Protein AF-A0A812GQ47-F1 (afdb_monomer_lite)

Foldseek 3Di:
DAAEDEDEPPDPDPPVVDPDQVVVQVVVCVVPDVVVVVVPPDDDRDDDDDDDPPDDDDPHHYHYHHDPHPPPVVVVVVVVVVVVVVVVVVVVVVVVVVVVVVVVVVVCVVVVPPPVNVVVVVVVVVVVVVVVVVVVVVVVVVVVVVVVVVVVVVVVVVVVVVCVVVPPPDDDDDDDDDDDDDDDDDDDDDDDDDDDDDDDDDDDDDDDDDDDDDDDDDDDDDDDDDDDD

Organism: NCBI:txid878477

Sequence (229 aa):
MAKVSCALRAFEVPPSMLQTSRQVAAEFVSRLDPSLVDIGCGIEVYRLHKLHGDENVSEGDQLLCSLPAWHFDMDALEHMFSELEELRAKHAELGWN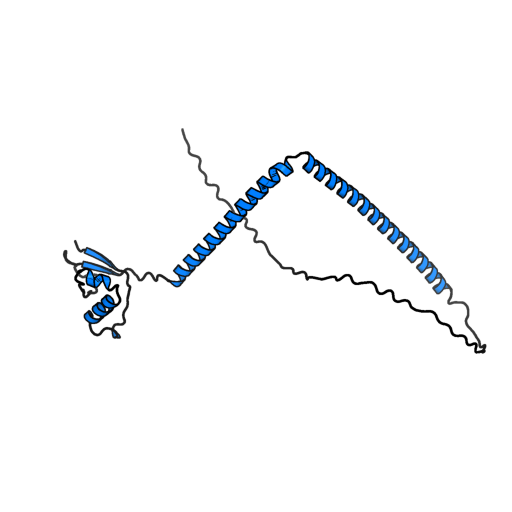FEKAEANLVSYGPAVQSDATVQQMRQHLAQRDAQIAVEKQTQQKLRADLLAIREQSEHLMQLVLEEAVGGNSRQATASHGQNDPGVFSAGSQHSVATGPGQRFIGTASPRPGAMWPRYGQGFPRTHGNPRRH

pLDDT: mean 70.31, std 20.52, range [33.31, 98.12]

Secondary structure (DSSP, 8-state):
-PEEEEE-------TTS-S-HHHHHHHHHHHS-THHHHT-------------TTPPPPTTPEEEEEPP-----HHHHHHHHHHHHHHHHHHHHHHHHHHHHHHHHHHHHHHHH-HHHHHHHHHHHHHHHHHHHHHHHHHHHHHHHHHHHHHHHHHHHHHHHHHHHHGGGS------------------------PPPP-------------------------------

Structure (mmCIF, N/CA/C/O backbone):
data_AF-A0A812GQ47-F1
#
_entry.id   AF-A0A812GQ47-F1
#
loop_
_atom_site.group_PDB
_atom_site.id
_atom_site.type_symbol
_atom_site.label_atom_id
_atom_site.label_alt_id
_atom_site.label_comp_id
_atom_site.label_asym_id
_atom_site.label_entity_id
_atom_site.label_seq_id
_atom_site.pdbx_PDB_ins_code
_atom_site.Cartn_x
_atom_site.Cartn_y
_atom_site.Cartn_z
_atom_site.occupancy
_atom_site.B_iso_or_equiv
_atom_site.auth_seq_id
_atom_site.auth_comp_id
_atom_site.auth_asym_id
_atom_site.auth_atom_id
_atom_site.pdbx_PDB_model_num
ATOM 1 N N . MET A 1 1 ? 27.333 20.582 -43.231 1.00 61.94 1 MET A N 1
ATOM 2 C CA . MET A 1 1 ? 27.636 20.363 -41.798 1.00 61.94 1 MET A CA 1
ATOM 3 C C . MET A 1 1 ? 27.719 18.864 -41.546 1.00 61.94 1 MET A C 1
ATOM 5 O O . MET A 1 1 ? 26.900 18.147 -42.110 1.00 61.94 1 MET A O 1
ATOM 9 N N . ALA A 1 2 ? 28.662 18.395 -40.719 1.00 75.81 2 ALA A N 1
ATOM 10 C CA . ALA A 1 2 ? 28.780 16.971 -40.383 1.00 75.81 2 ALA A CA 1
ATOM 11 C C . ALA A 1 2 ? 27.500 16.440 -39.711 1.00 75.81 2 ALA A C 1
ATOM 13 O O . ALA A 1 2 ? 26.876 17.134 -38.900 1.00 75.81 2 ALA A O 1
ATOM 14 N N . LYS A 1 3 ? 27.100 15.207 -40.041 1.00 81.38 3 LYS A N 1
ATOM 15 C CA . LYS A 1 3 ? 25.893 14.581 -39.481 1.00 81.38 3 LYS A CA 1
ATOM 16 C C . LYS A 1 3 ? 26.258 13.816 -38.216 1.00 81.38 3 LYS A C 1
ATOM 18 O O . LYS A 1 3 ? 26.992 12.834 -38.276 1.00 81.38 3 LYS A O 1
ATOM 23 N N . VAL A 1 4 ? 25.711 14.232 -37.078 1.00 76.69 4 VAL A N 1
ATOM 24 C CA . VAL A 1 4 ? 25.926 13.557 -35.792 1.00 76.69 4 VAL A CA 1
ATOM 25 C C . VAL A 1 4 ? 24.817 12.538 -35.554 1.00 76.69 4 VAL A C 1
ATOM 27 O O . VAL A 1 4 ? 23.635 12.851 -35.664 1.00 76.69 4 VAL A O 1
ATOM 30 N N . SER A 1 5 ? 25.202 11.303 -35.248 1.00 77.06 5 SER A N 1
ATOM 31 C CA . SER A 1 5 ? 24.313 10.216 -34.837 1.00 77.06 5 SER A CA 1
ATOM 32 C C . SER A 1 5 ? 24.750 9.729 -33.456 1.00 77.06 5 SER A C 1
ATOM 34 O O . SER A 1 5 ? 25.942 9.567 -33.207 1.00 77.06 5 SER A O 1
ATOM 36 N N . CYS A 1 6 ? 23.807 9.497 -32.547 1.00 70.56 6 CYS A N 1
ATOM 37 C CA . CYS A 1 6 ? 24.103 8.953 -31.223 1.00 70.56 6 CYS A CA 1
ATOM 38 C C . CYS A 1 6 ? 23.781 7.461 -31.210 1.00 70.56 6 CYS A C 1
ATOM 40 O O . CYS A 1 6 ? 22.686 7.071 -31.611 1.00 70.56 6 CYS A O 1
ATOM 42 N N . ALA A 1 7 ? 24.711 6.640 -30.727 1.00 66.56 7 ALA A N 1
ATOM 43 C CA . ALA A 1 7 ? 24.469 5.221 -30.501 1.00 66.56 7 ALA A CA 1
ATOM 44 C C . ALA A 1 7 ? 24.681 4.870 -29.031 1.00 66.56 7 ALA A C 1
ATOM 46 O O . ALA A 1 7 ? 25.613 5.346 -28.374 1.00 66.56 7 ALA A O 1
ATOM 47 N N . LEU A 1 8 ? 23.805 4.002 -28.529 1.00 61.03 8 LEU A N 1
ATOM 48 C CA . LEU A 1 8 ? 24.014 3.326 -27.261 1.00 61.03 8 LEU A CA 1
ATOM 49 C C . LEU A 1 8 ? 25.143 2.314 -27.443 1.00 61.03 8 LEU A C 1
ATOM 51 O O . LEU A 1 8 ? 25.192 1.579 -28.432 1.00 61.03 8 LEU A O 1
ATOM 55 N N . ARG A 1 9 ? 26.064 2.284 -26.484 1.00 60.62 9 ARG A N 1
ATOM 56 C CA . ARG A 1 9 ? 27.181 1.343 -26.460 1.00 60.62 9 ARG A CA 1
ATOM 57 C C . ARG A 1 9 ? 26.653 -0.051 -26.117 1.00 60.62 9 ARG A C 1
ATOM 59 O O . ARG A 1 9 ? 26.697 -0.460 -24.967 1.00 60.62 9 ARG A O 1
ATOM 66 N N . ALA A 1 10 ? 26.082 -0.740 -27.101 1.00 51.50 10 ALA A N 1
ATOM 67 C CA . ALA A 1 10 ? 25.348 -1.977 -26.848 1.00 51.50 10 ALA A CA 1
ATOM 68 C C . ALA A 1 10 ? 26.258 -3.209 -26.708 1.00 51.50 10 ALA A C 1
ATOM 70 O O . ALA A 1 10 ? 25.874 -4.159 -26.040 1.00 51.50 10 ALA A O 1
ATOM 71 N N . PHE A 1 11 ? 27.468 -3.208 -27.282 1.00 51.31 11 PHE A N 1
ATOM 72 C CA . PHE A 1 11 ? 28.334 -4.391 -27.258 1.00 51.31 11 PHE A CA 1
ATOM 73 C C . PHE A 1 11 ? 29.818 -4.006 -27.240 1.00 51.31 11 PHE A C 1
ATOM 75 O O . PHE A 1 11 ? 30.388 -3.620 -28.259 1.00 51.31 11 PHE A O 1
ATOM 82 N N . GLU A 1 12 ? 30.472 -4.130 -26.084 1.00 54.56 12 GLU A N 1
ATOM 83 C CA . GLU A 1 12 ? 31.928 -4.292 -26.041 1.00 54.56 12 GLU A CA 1
ATOM 84 C C . GLU A 1 12 ? 32.240 -5.769 -26.291 1.00 54.56 12 GLU A C 1
ATOM 86 O O . GLU A 1 12 ? 32.247 -6.582 -25.371 1.00 54.56 1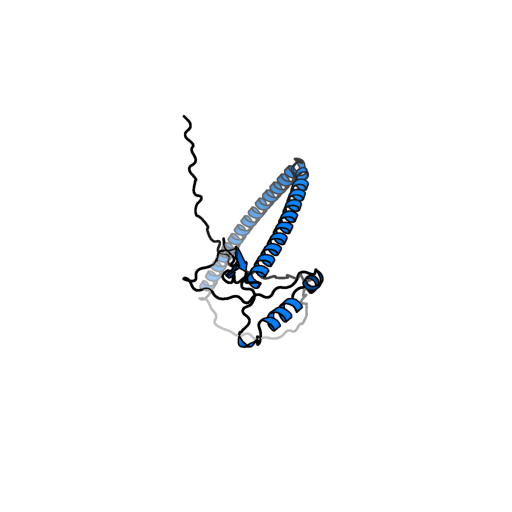2 GLU A O 1
ATOM 91 N N . VAL A 1 13 ? 32.459 -6.145 -27.552 1.00 54.28 13 VAL A N 1
ATOM 92 C CA . VAL A 1 13 ? 32.979 -7.482 -27.855 1.00 54.28 13 VAL A CA 1
ATOM 93 C C . VAL A 1 13 ? 34.497 -7.460 -27.644 1.00 54.28 13 VAL A C 1
ATOM 95 O O . VAL A 1 13 ? 35.166 -6.588 -28.211 1.00 54.28 13 VAL A O 1
ATOM 98 N N . PRO A 1 14 ? 35.071 -8.383 -26.848 1.00 59.53 14 PRO A N 1
ATOM 99 C CA . PRO A 1 14 ? 36.510 -8.440 -26.633 1.00 59.53 14 PRO A CA 1
ATOM 100 C C . PRO A 1 14 ? 37.267 -8.533 -27.968 1.00 59.53 14 PRO A C 1
ATOM 102 O O . PRO A 1 14 ? 36.887 -9.334 -28.827 1.00 59.53 14 PRO A O 1
ATOM 105 N N . PRO A 1 15 ? 38.370 -7.785 -28.153 1.00 57.22 15 PRO A N 1
ATOM 106 C CA . PRO A 1 15 ? 39.137 -7.797 -29.403 1.00 57.22 15 PRO A CA 1
ATOM 107 C C . PRO A 1 15 ? 39.726 -9.177 -29.743 1.00 57.22 15 PRO A C 1
ATOM 109 O O . PRO A 1 15 ? 40.097 -9.422 -30.885 1.00 57.22 15 PRO A O 1
ATOM 112 N N . SER A 1 16 ? 39.778 -10.097 -28.774 1.00 57.62 16 SER A N 1
ATOM 113 C CA . SER A 1 16 ? 40.188 -11.492 -28.952 1.00 57.62 16 SER A CA 1
ATOM 114 C C . SER A 1 16 ? 39.136 -12.389 -29.618 1.00 57.62 16 SER A C 1
ATOM 116 O O . SER A 1 16 ? 39.500 -13.453 -30.111 1.00 57.62 16 SER A O 1
ATOM 118 N N . MET A 1 17 ? 37.855 -11.995 -29.653 1.00 52.72 17 MET A N 1
ATOM 119 C CA . MET A 1 17 ? 36.775 -12.806 -30.240 1.00 52.72 17 MET A CA 1
ATOM 120 C C . MET A 1 17 ? 36.535 -12.549 -31.734 1.00 52.72 17 MET A C 1
ATOM 122 O O . MET A 1 17 ? 35.817 -13.315 -32.367 1.00 52.72 17 MET A O 1
ATOM 126 N N . LEU A 1 18 ? 37.109 -11.496 -32.324 1.00 54.75 18 LEU A N 1
ATOM 127 C CA . LEU A 1 18 ? 36.712 -11.036 -33.657 1.00 54.75 18 LEU A CA 1
ATOM 128 C C . LEU A 1 18 ? 37.922 -10.953 -34.589 1.00 54.75 18 LEU A C 1
ATOM 130 O O . LEU A 1 18 ? 38.657 -9.971 -34.581 1.00 54.75 18 LEU A O 1
ATOM 134 N N . GLN A 1 19 ? 38.124 -11.980 -35.422 1.00 58.97 19 GLN A N 1
ATOM 135 C CA . GLN A 1 19 ? 39.239 -12.006 -36.379 1.00 58.97 19 GLN A CA 1
ATOM 136 C C . GLN A 1 19 ? 39.034 -11.050 -37.569 1.00 58.97 19 GLN A C 1
ATOM 138 O O . GLN A 1 19 ? 40.011 -10.562 -38.132 1.00 58.97 19 GLN A O 1
ATOM 143 N N . THR A 1 20 ? 37.788 -10.726 -37.938 1.00 62.06 20 THR A N 1
ATOM 144 C CA . THR A 1 20 ? 37.473 -9.681 -38.932 1.00 62.06 20 THR A CA 1
ATOM 145 C C . THR A 1 20 ? 36.138 -9.000 -38.621 1.00 62.06 20 THR A C 1
ATOM 147 O O . THR A 1 20 ? 35.152 -9.670 -38.327 1.00 62.06 20 THR A O 1
ATOM 150 N N . SER A 1 21 ? 36.062 -7.669 -38.752 1.00 63.12 21 SER A N 1
ATOM 151 C CA . SER A 1 21 ? 34.837 -6.866 -38.533 1.00 63.12 21 SER A CA 1
ATOM 152 C C . SER A 1 21 ? 33.631 -7.335 -39.360 1.00 63.12 21 SER A C 1
ATOM 154 O O . SER A 1 21 ? 32.484 -7.165 -38.955 1.00 63.12 21 SER A O 1
ATOM 156 N N . ARG A 1 22 ? 33.892 -7.974 -40.504 1.00 63.09 22 ARG A N 1
ATOM 157 C CA . ARG A 1 22 ? 32.882 -8.547 -41.396 1.00 63.09 22 ARG A CA 1
ATOM 158 C C . ARG A 1 22 ? 32.167 -9.762 -40.797 1.00 63.09 22 ARG A C 1
ATOM 160 O O . ARG A 1 22 ? 30.964 -9.892 -40.985 1.00 63.09 22 ARG A O 1
ATOM 167 N N . GLN A 1 23 ? 32.884 -10.632 -40.083 1.00 66.06 23 GLN A N 1
ATOM 168 C CA . GLN A 1 23 ? 32.294 -11.811 -39.433 1.00 66.06 23 GLN A CA 1
ATOM 169 C C . GLN A 1 23 ? 31.371 -11.402 -38.280 1.00 66.06 23 GLN A C 1
ATOM 171 O O . GLN A 1 23 ? 30.289 -11.956 -38.142 1.00 66.06 23 GLN A O 1
ATOM 176 N N . VAL A 1 24 ? 31.757 -10.364 -37.533 1.00 68.62 24 VAL A N 1
ATOM 177 C CA . VAL A 1 24 ? 30.955 -9.781 -36.443 1.00 68.62 24 VAL A CA 1
ATOM 178 C C . VAL A 1 24 ? 29.646 -9.222 -36.959 1.00 68.62 24 VAL A C 1
ATOM 180 O O . VAL A 1 24 ? 28.595 -9.487 -36.394 1.00 68.62 24 VAL A O 1
ATOM 183 N N . ALA A 1 25 ? 29.707 -8.450 -38.045 1.00 66.94 25 ALA A N 1
ATOM 184 C CA . ALA A 1 25 ? 28.514 -7.881 -38.643 1.00 66.94 25 ALA A CA 1
ATOM 185 C C . ALA A 1 25 ? 27.599 -8.978 -39.199 1.00 66.94 25 ALA A C 1
ATOM 187 O O . ALA A 1 25 ? 26.395 -8.909 -38.998 1.00 66.94 25 ALA A O 1
ATOM 188 N N . ALA A 1 26 ? 28.158 -10.018 -39.826 1.00 66.69 26 ALA A N 1
ATOM 189 C CA . ALA A 1 26 ? 27.375 -11.150 -40.315 1.00 66.69 26 ALA A CA 1
ATOM 190 C C . ALA A 1 26 ? 26.691 -11.933 -39.178 1.00 66.69 26 ALA A C 1
ATOM 192 O O . ALA A 1 26 ? 25.520 -12.278 -39.300 1.00 66.69 26 ALA A O 1
ATOM 193 N N . GLU A 1 27 ? 27.389 -12.180 -38.065 1.00 68.50 27 GLU A N 1
ATOM 19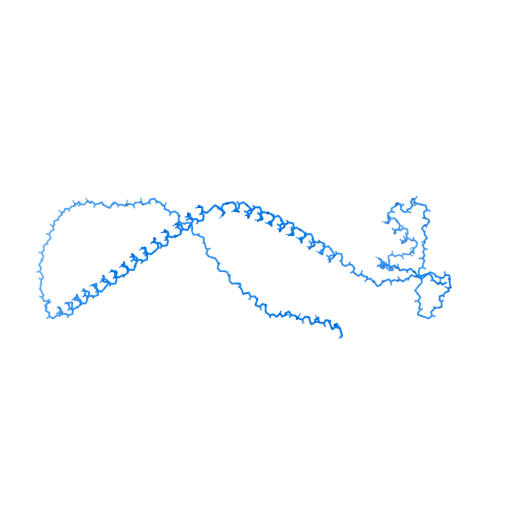4 C CA . GLU A 1 27 ? 26.816 -12.851 -36.890 1.00 68.50 27 GLU A CA 1
ATOM 195 C C . GLU A 1 27 ? 25.796 -11.965 -36.155 1.00 68.50 27 GLU A C 1
ATOM 197 O O . GLU A 1 27 ? 24.763 -12.435 -35.690 1.00 68.50 27 GLU A O 1
ATOM 202 N N . PHE A 1 28 ? 26.054 -10.662 -36.059 1.00 71.25 28 PHE A N 1
ATOM 203 C CA . PHE A 1 28 ? 25.120 -9.725 -35.445 1.00 71.25 28 PHE A CA 1
ATOM 204 C C . PHE A 1 28 ? 23.830 -9.609 -36.258 1.00 71.25 28 PHE A C 1
ATOM 206 O O . PHE A 1 28 ? 22.748 -9.641 -35.686 1.00 71.25 28 PHE A O 1
ATOM 213 N N . VAL A 1 29 ? 23.933 -9.547 -37.587 1.00 67.81 29 VAL A N 1
ATOM 214 C CA . VAL A 1 29 ? 22.777 -9.556 -38.494 1.00 67.81 29 VAL A CA 1
ATOM 215 C C . VAL A 1 29 ? 22.000 -10.864 -38.400 1.00 67.81 29 VAL A C 1
ATOM 217 O O . VAL A 1 29 ? 20.779 -10.825 -38.431 1.00 67.81 29 VAL A O 1
ATOM 220 N N . SER A 1 30 ? 22.676 -12.010 -38.253 1.00 68.31 30 SER A N 1
ATOM 221 C CA . SER A 1 30 ? 21.985 -13.297 -38.107 1.00 68.31 30 SER A CA 1
ATOM 222 C C . SER A 1 30 ? 21.306 -13.479 -36.745 1.00 68.31 30 SER A C 1
ATOM 224 O O . SER A 1 30 ? 20.402 -14.303 -36.629 1.00 68.31 30 SER A O 1
ATOM 226 N N . ARG A 1 31 ? 21.740 -12.734 -35.718 1.00 68.25 31 ARG A N 1
ATOM 227 C CA . ARG A 1 31 ? 21.097 -12.681 -34.393 1.00 68.25 31 ARG A CA 1
ATOM 228 C C . ARG A 1 31 ? 20.031 -11.597 -34.274 1.00 68.25 31 ARG A C 1
ATOM 230 O O . ARG A 1 31 ? 19.138 -11.725 -33.441 1.00 68.25 31 ARG A O 1
ATOM 237 N N . LEU A 1 32 ? 20.149 -10.526 -35.053 1.00 69.12 32 LEU A N 1
ATOM 238 C CA . LEU A 1 32 ? 19.070 -9.572 -35.267 1.00 69.12 32 LEU A CA 1
ATOM 239 C C . LEU A 1 32 ? 17.923 -10.253 -36.017 1.00 69.12 32 LEU A C 1
ATOM 241 O O . LEU A 1 32 ? 18.107 -11.286 -36.655 1.00 69.12 32 LEU A O 1
ATOM 245 N N . ASP A 1 33 ? 16.729 -9.677 -35.901 1.00 63.56 33 ASP A N 1
ATOM 246 C CA . ASP A 1 33 ? 15.518 -10.219 -36.511 1.00 63.56 33 ASP A CA 1
ATOM 247 C C . ASP A 1 33 ? 15.748 -10.530 -38.010 1.00 63.56 33 ASP A C 1
ATOM 249 O O . ASP A 1 33 ? 16.062 -9.608 -38.773 1.00 63.56 33 ASP A O 1
ATOM 253 N N . PRO A 1 34 ? 15.609 -11.799 -38.453 1.00 66.81 34 PRO A N 1
ATOM 254 C CA . PRO A 1 34 ? 15.826 -12.190 -39.846 1.00 66.81 34 PRO A CA 1
ATOM 255 C C . PRO A 1 34 ? 14.908 -11.446 -40.825 1.00 66.81 34 PRO A C 1
ATOM 257 O O . PRO A 1 34 ? 15.251 -11.329 -42.001 1.00 66.81 34 PRO A O 1
ATOM 260 N N . SER A 1 35 ? 13.801 -10.862 -40.346 1.00 64.56 35 SER A N 1
ATOM 261 C CA . SER A 1 35 ? 12.927 -10.002 -41.150 1.00 64.56 35 SER A CA 1
ATOM 262 C C . SER A 1 35 ? 13.646 -8.773 -41.729 1.00 64.56 35 SER A C 1
ATOM 264 O O . SER A 1 35 ? 13.262 -8.279 -42.786 1.00 64.56 35 SER A O 1
ATOM 266 N N . LEU A 1 36 ? 14.735 -8.306 -41.103 1.00 60.81 36 LEU A N 1
ATOM 267 C CA . LEU A 1 36 ? 15.537 -7.179 -41.592 1.00 60.81 36 LEU A CA 1
ATOM 268 C C . LEU A 1 36 ? 16.343 -7.518 -42.853 1.00 60.81 36 LEU A C 1
ATOM 270 O O . LEU A 1 36 ? 16.685 -6.615 -43.617 1.00 60.81 36 LEU A O 1
ATOM 274 N N . VAL A 1 37 ? 16.631 -8.802 -43.086 1.00 62.50 37 VAL A N 1
ATOM 275 C CA . VAL A 1 37 ? 17.341 -9.282 -44.282 1.00 62.50 37 VAL A CA 1
ATOM 276 C C . VAL A 1 37 ? 16.399 -9.323 -45.492 1.00 62.50 37 VAL A C 1
ATOM 278 O O . VAL A 1 37 ? 16.817 -9.025 -46.612 1.00 62.50 37 VAL A O 1
ATOM 281 N N . ASP A 1 38 ? 15.114 -9.604 -45.263 1.00 60.25 38 ASP A N 1
ATOM 282 C CA . ASP A 1 38 ? 14.105 -9.778 -46.315 1.00 60.25 38 ASP A CA 1
ATOM 283 C C . ASP A 1 38 ? 13.519 -8.456 -46.846 1.00 60.25 38 ASP A C 1
ATOM 285 O O . ASP A 1 38 ? 12.945 -8.424 -47.935 1.00 60.25 38 ASP A O 1
ATOM 289 N N . ILE A 1 39 ? 13.698 -7.334 -46.135 1.00 58.66 39 ILE A N 1
ATOM 290 C CA . ILE A 1 39 ? 13.159 -6.014 -46.537 1.00 58.66 39 ILE A CA 1
ATOM 291 C C . ILE A 1 39 ? 13.968 -5.380 -47.694 1.00 58.66 39 ILE A C 1
ATOM 293 O O . ILE A 1 39 ? 13.640 -4.303 -48.189 1.00 58.66 39 ILE A O 1
ATOM 297 N N . GLY A 1 40 ? 15.027 -6.037 -48.182 1.00 57.50 40 GLY A N 1
ATOM 298 C CA . GLY A 1 40 ? 15.853 -5.513 -49.278 1.00 57.50 40 GLY A CA 1
ATOM 299 C C . GLY A 1 40 ? 16.652 -4.260 -48.897 1.00 57.50 40 GLY A C 1
ATOM 300 O O . GLY A 1 40 ? 17.256 -3.617 -49.757 1.00 57.50 40 GLY A O 1
ATOM 301 N N . CYS A 1 41 ? 16.684 -3.907 -47.610 1.00 59.50 41 CYS A N 1
ATOM 302 C CA . CYS A 1 41 ? 17.582 -2.895 -47.083 1.00 59.50 41 CYS A CA 1
ATOM 303 C C . CYS A 1 41 ? 19.002 -3.464 -47.092 1.00 59.50 41 CYS A C 1
ATOM 305 O O . CYS A 1 41 ? 19.328 -4.363 -46.321 1.00 59.50 41 CYS A O 1
ATOM 307 N N . GLY A 1 42 ? 19.854 -2.949 -47.981 1.00 64.25 42 GLY A N 1
ATOM 308 C CA . GLY A 1 42 ? 21.274 -3.279 -47.973 1.00 64.25 42 GLY A CA 1
ATOM 309 C C . GLY A 1 42 ? 21.875 -2.958 -46.606 1.00 64.25 42 GLY A C 1
ATOM 310 O O . GLY A 1 42 ? 21.810 -1.820 -46.146 1.00 64.25 42 GLY A O 1
ATOM 311 N N . ILE A 1 43 ? 22.433 -3.966 -45.939 1.00 67.25 43 ILE A N 1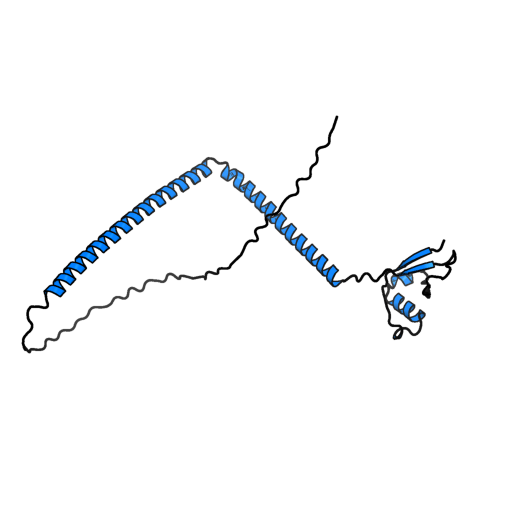
ATOM 312 C CA . ILE A 1 43 ? 23.108 -3.771 -44.660 1.00 67.25 43 ILE A CA 1
ATOM 313 C C . ILE A 1 43 ? 24.525 -3.294 -44.953 1.00 67.25 43 ILE A C 1
ATOM 315 O O . ILE A 1 43 ? 25.362 -4.041 -45.462 1.00 67.25 43 ILE A O 1
ATOM 319 N N . GLU A 1 44 ? 24.790 -2.036 -44.627 1.00 68.00 44 GLU A N 1
ATOM 320 C CA . GLU A 1 44 ? 26.104 -1.429 -44.787 1.00 68.00 44 GLU A CA 1
ATOM 321 C C . GLU A 1 44 ? 26.894 -1.525 -43.480 1.00 68.00 44 GLU A C 1
ATOM 323 O O . GLU A 1 44 ? 26.431 -1.138 -42.407 1.00 68.00 44 GLU A O 1
ATOM 328 N N . VAL A 1 45 ? 28.112 -2.060 -43.571 1.00 68.56 45 VAL A N 1
ATOM 329 C CA . VAL A 1 45 ? 28.991 -2.265 -42.418 1.00 68.56 45 VAL A CA 1
ATOM 330 C C . VAL A 1 45 ? 30.115 -1.245 -42.469 1.00 68.56 45 VAL A C 1
ATOM 332 O O . VAL A 1 45 ? 31.008 -1.325 -43.312 1.00 68.56 45 VAL A O 1
ATOM 335 N N . TYR A 1 46 ? 30.092 -0.308 -41.527 1.00 68.12 46 TYR A N 1
ATOM 336 C CA . TYR A 1 46 ? 31.079 0.759 -41.431 1.00 68.12 46 TYR A CA 1
ATOM 337 C C . TYR A 1 46 ? 32.130 0.451 -40.366 1.00 68.12 46 TYR A C 1
ATOM 339 O O . TYR A 1 46 ? 31.817 0.030 -39.251 1.00 68.12 46 TYR A O 1
ATOM 347 N N . ARG A 1 47 ? 33.405 0.691 -40.695 1.00 70.75 47 ARG A N 1
ATOM 348 C CA . ARG A 1 47 ? 34.491 0.659 -39.712 1.00 70.75 47 ARG A CA 1
ATOM 349 C C . ARG A 1 47 ? 34.604 2.035 -39.067 1.00 70.75 47 ARG A C 1
ATOM 351 O O . ARG A 1 47 ? 35.010 2.989 -39.720 1.00 70.75 47 ARG A O 1
ATOM 358 N N . LEU A 1 48 ? 34.282 2.116 -37.781 1.00 75.94 48 LEU A N 1
ATOM 359 C CA . LEU A 1 48 ? 34.413 3.353 -37.019 1.00 75.94 48 LEU A CA 1
ATOM 360 C C . LEU A 1 48 ? 35.889 3.649 -36.726 1.00 75.94 48 LEU A C 1
ATOM 362 O O . LEU A 1 48 ? 36.635 2.765 -36.296 1.00 75.94 48 LEU A O 1
ATOM 366 N N . HIS A 1 49 ? 36.297 4.898 -36.946 1.00 78.00 49 HIS A N 1
ATOM 367 C CA . HIS A 1 49 ? 37.595 5.420 -36.532 1.00 78.00 49 HIS A CA 1
ATOM 368 C C . HIS A 1 49 ? 37.416 6.292 -35.287 1.00 78.00 49 HIS A C 1
ATOM 370 O O . HIS A 1 49 ? 36.482 7.092 -35.218 1.00 78.00 49 HIS A O 1
ATOM 376 N N . LYS A 1 50 ? 38.280 6.117 -34.283 1.00 81.44 50 LYS A N 1
ATOM 377 C CA . LYS A 1 50 ? 38.216 6.920 -33.062 1.00 81.44 50 LYS A CA 1
ATOM 378 C C . LYS A 1 50 ? 38.876 8.265 -33.331 1.00 81.44 50 LYS A C 1
ATOM 380 O O . LYS A 1 50 ? 40.095 8.319 -33.458 1.00 81.44 50 LYS A O 1
ATOM 385 N N . LEU A 1 51 ? 38.064 9.314 -33.374 1.00 82.88 51 LEU A N 1
ATOM 386 C CA . LEU A 1 51 ? 38.559 10.671 -33.554 1.00 82.88 51 LEU A CA 1
ATOM 387 C C . LEU A 1 51 ? 39.330 11.145 -32.319 1.00 82.88 51 LEU A C 1
ATOM 389 O O . LEU A 1 51 ? 38.915 10.891 -31.180 1.00 82.88 51 LEU A O 1
ATOM 393 N N . HIS A 1 52 ? 40.441 11.838 -32.556 1.00 81.19 52 HIS A N 1
ATOM 394 C CA . HIS A 1 52 ? 41.175 12.581 -31.529 1.00 81.19 52 HIS A CA 1
ATOM 395 C C . HIS A 1 52 ? 40.699 14.041 -31.496 1.00 81.19 52 HIS A C 1
ATOM 397 O O . HIS A 1 52 ? 40.140 14.538 -32.469 1.00 81.19 52 HIS A O 1
ATOM 403 N N . GLY A 1 53 ? 40.890 14.729 -30.364 1.00 82.19 53 GLY A N 1
ATOM 404 C CA . GLY A 1 53 ? 40.296 16.053 -30.112 1.00 82.19 53 GLY A CA 1
ATOM 405 C C . GLY A 1 53 ? 40.652 17.152 -31.123 1.00 82.19 53 GLY A C 1
ATOM 406 O O . GLY A 1 53 ? 39.881 18.095 -31.258 1.00 82.19 53 GLY A O 1
ATOM 407 N N . ASP A 1 54 ? 41.759 16.997 -31.854 1.00 83.44 54 ASP A N 1
ATOM 408 C CA . ASP A 1 54 ? 42.284 17.995 -32.797 1.00 83.44 54 ASP A CA 1
ATOM 409 C C . ASP A 1 54 ? 42.102 17.602 -34.278 1.00 83.44 54 ASP A C 1
ATOM 411 O O . ASP A 1 54 ? 42.686 18.219 -35.171 1.00 83.44 54 ASP A O 1
ATOM 415 N N . GLU A 1 55 ? 41.323 16.557 -34.575 1.00 84.88 55 GLU A N 1
ATOM 416 C CA . GLU A 1 55 ? 41.087 16.127 -35.956 1.00 84.88 55 GLU A CA 1
ATOM 417 C C . GLU A 1 55 ? 40.002 16.975 -36.637 1.00 84.88 55 GLU A C 1
ATOM 419 O O . GLU A 1 55 ? 38.891 17.145 -36.132 1.00 84.88 55 GLU A O 1
ATOM 424 N N . ASN A 1 56 ? 40.322 17.501 -37.823 1.00 82.50 56 ASN A N 1
ATOM 425 C CA . ASN A 1 56 ? 39.379 18.276 -38.622 1.00 82.50 56 ASN A CA 1
ATOM 426 C C . ASN A 1 56 ? 38.354 17.345 -39.279 1.00 82.50 56 ASN A C 1
ATOM 428 O O . ASN A 1 56 ? 38.704 16.533 -40.134 1.00 82.50 56 ASN A O 1
ATOM 432 N N . VAL A 1 57 ? 37.087 17.506 -38.904 1.00 84.06 57 VAL A N 1
ATOM 433 C CA . VAL A 1 57 ? 35.953 16.786 -39.495 1.00 84.06 57 VAL A CA 1
ATOM 434 C C . VAL A 1 57 ? 35.469 17.542 -40.731 1.00 84.06 57 VAL A C 1
ATOM 436 O O . VAL A 1 57 ? 35.155 18.733 -40.656 1.00 84.06 57 VAL A O 1
ATOM 439 N N . SER A 1 58 ? 35.409 16.857 -41.870 1.00 85.88 58 SER A N 1
ATOM 440 C CA . SER A 1 58 ? 34.951 17.429 -43.135 1.00 85.88 58 SER A CA 1
ATOM 441 C C . SER A 1 58 ? 33.425 17.508 -43.199 1.00 85.88 58 SER A C 1
ATOM 443 O O . SER A 1 58 ? 32.693 16.825 -42.482 1.00 85.88 58 SER A O 1
ATOM 445 N N . GLU A 1 59 ? 32.909 18.336 -44.107 1.00 80.88 59 GLU A N 1
ATOM 446 C CA . GLU A 1 59 ? 31.477 18.619 -44.214 1.00 80.88 59 GLU A CA 1
ATOM 447 C C . GLU A 1 59 ? 30.625 17.417 -44.685 1.00 80.88 59 GLU A C 1
ATOM 449 O O . GLU A 1 59 ? 29.399 17.459 -44.585 1.00 80.88 59 GLU A O 1
ATOM 454 N N . GLY A 1 60 ? 31.256 16.327 -45.129 1.00 81.12 60 GLY A N 1
ATOM 455 C CA . GLY A 1 60 ? 30.600 15.073 -45.519 1.00 81.12 60 GLY A CA 1
ATOM 456 C C . GLY A 1 60 ? 30.692 13.942 -44.492 1.00 81.12 60 GLY A C 1
ATOM 457 O O . GLY A 1 60 ? 30.132 12.873 -44.731 1.00 81.12 60 GLY A O 1
ATOM 458 N N . ASP A 1 61 ? 31.381 14.149 -43.369 1.00 82.81 61 ASP A N 1
ATOM 459 C CA . ASP A 1 61 ? 31.653 13.067 -42.426 1.00 82.81 61 ASP A CA 1
ATOM 460 C C . ASP A 1 61 ? 30.445 12.790 -41.517 1.00 82.81 61 ASP A C 1
ATOM 462 O O . ASP A 1 61 ? 29.731 13.699 -41.069 1.00 82.81 61 ASP A O 1
ATOM 466 N N . GLN A 1 62 ? 30.219 11.506 -41.222 1.00 80.19 62 GLN A N 1
ATOM 467 C CA . GLN A 1 62 ? 29.214 11.064 -40.261 1.00 80.19 62 GLN A CA 1
ATOM 468 C C . GLN A 1 62 ? 29.882 10.736 -38.928 1.00 80.19 62 GLN A C 1
ATOM 470 O O . GLN A 1 62 ? 30.718 9.839 -38.826 1.00 80.19 62 GLN A O 1
ATOM 475 N N . LEU A 1 63 ? 29.490 11.469 -37.891 1.00 80.75 63 LEU A N 1
ATOM 476 C CA . LEU A 1 63 ? 30.022 11.318 -36.546 1.00 80.75 63 LEU A CA 1
ATOM 477 C C . LEU A 1 63 ? 29.111 10.407 -35.732 1.00 80.75 63 LEU A C 1
ATOM 479 O O . LEU A 1 63 ? 27.911 10.663 -35.627 1.00 80.75 63 LEU A O 1
ATOM 483 N N . LEU A 1 64 ? 29.689 9.369 -35.125 1.00 80.50 64 LEU A N 1
ATOM 484 C CA . LEU A 1 64 ? 28.991 8.526 -34.162 1.00 80.50 64 LEU A CA 1
ATOM 485 C C . LEU A 1 64 ? 29.414 8.901 -32.742 1.00 80.50 64 LEU A C 1
ATOM 487 O O . LEU A 1 64 ? 30.534 8.616 -32.317 1.00 80.50 64 LEU A O 1
ATOM 491 N N . CYS A 1 65 ? 28.508 9.512 -31.990 1.00 77.88 65 CYS A N 1
ATOM 492 C CA . CYS A 1 65 ? 28.710 9.768 -30.573 1.00 77.88 65 CYS A CA 1
ATOM 493 C C . CYS A 1 65 ? 28.294 8.528 -29.779 1.00 77.88 65 CYS A C 1
ATOM 495 O O . CYS A 1 65 ? 27.116 8.161 -29.754 1.00 77.88 65 CYS A O 1
ATOM 497 N N . SER A 1 66 ? 29.260 7.888 -29.113 1.00 72.81 66 SER A N 1
ATOM 498 C CA . SER A 1 66 ? 28.944 6.905 -28.078 1.00 72.81 66 SER A CA 1
ATOM 499 C C . SER A 1 66 ? 28.348 7.656 -26.903 1.00 72.81 66 SER A C 1
ATOM 501 O O . SER A 1 66 ? 29.031 8.462 -26.268 1.00 72.81 66 SER A O 1
ATOM 503 N N . LEU A 1 67 ? 27.093 7.369 -26.582 1.00 67.25 67 LEU A N 1
ATOM 504 C CA . LEU A 1 67 ? 26.574 7.756 -25.281 1.00 67.25 67 LEU A CA 1
ATOM 505 C C . LEU A 1 67 ? 27.342 6.957 -24.214 1.00 67.25 67 LEU A C 1
ATOM 507 O O . LEU A 1 67 ? 27.716 5.803 -24.479 1.00 67.25 67 LEU A O 1
ATOM 511 N N . PRO A 1 68 ? 27.644 7.550 -23.042 1.00 63.62 68 PRO A N 1
ATOM 512 C CA . PRO A 1 68 ? 28.166 6.778 -21.923 1.00 63.62 68 PRO A CA 1
ATOM 513 C C . PRO A 1 68 ? 27.218 5.605 -21.703 1.00 63.62 68 PRO A C 1
ATOM 515 O O . PRO A 1 68 ? 26.009 5.759 -21.888 1.00 63.62 68 PRO A O 1
ATOM 518 N N . ALA A 1 69 ? 27.761 4.432 -21.381 1.00 61.59 69 ALA A N 1
ATOM 519 C CA . ALA A 1 69 ? 26.933 3.282 -21.067 1.00 61.59 69 ALA A CA 1
ATOM 520 C C . ALA A 1 69 ? 26.003 3.699 -19.925 1.00 61.59 69 ALA A C 1
ATOM 522 O O . ALA A 1 69 ? 26.432 3.854 -18.784 1.00 61.59 69 ALA A O 1
ATOM 523 N N . TRP A 1 70 ? 24.738 3.962 -20.244 1.00 58.81 70 TRP A N 1
ATOM 524 C CA . TRP A 1 70 ? 23.706 3.940 -19.235 1.00 58.81 70 TRP A CA 1
ATOM 525 C C . TRP A 1 70 ? 23.665 2.475 -18.855 1.00 58.81 70 TRP A C 1
ATOM 527 O O . TRP A 1 70 ? 23.232 1.638 -19.647 1.00 58.81 70 TRP A O 1
ATOM 537 N N . HIS A 1 71 ? 24.256 2.154 -17.709 1.00 60.00 71 HIS A N 1
ATOM 538 C CA . HIS A 1 71 ? 24.063 0.866 -17.079 1.00 60.00 71 HIS A CA 1
ATOM 539 C C . HIS A 1 71 ? 22.581 0.819 -16.712 1.00 60.00 71 HIS A C 1
ATOM 541 O O . HIS A 1 71 ? 22.182 1.223 -15.625 1.00 60.00 71 HIS A O 1
ATOM 547 N N . PHE A 1 72 ? 21.753 0.456 -17.692 1.00 63.59 72 PHE A N 1
ATOM 548 C CA . PHE A 1 72 ? 20.380 0.067 -17.461 1.00 63.59 72 PHE A CA 1
ATOM 549 C C . PHE A 1 72 ? 20.480 -1.232 -16.686 1.00 63.59 72 PHE A C 1
ATOM 551 O O . PHE A 1 72 ? 20.699 -2.301 -17.252 1.00 63.59 72 PHE A O 1
ATOM 558 N N . ASP A 1 73 ? 20.447 -1.088 -15.371 1.00 77.81 73 ASP A N 1
ATOM 559 C CA . ASP A 1 73 ? 20.325 -2.202 -14.462 1.00 77.81 73 ASP A CA 1
ATOM 560 C C . ASP A 1 73 ? 18.932 -2.801 -14.684 1.00 77.81 73 ASP A C 1
ATOM 562 O O . ASP A 1 73 ? 17.913 -2.242 -14.271 1.00 77.81 73 ASP A O 1
ATOM 566 N N . MET A 1 74 ? 18.900 -3.887 -15.457 1.00 81.12 74 MET A N 1
ATOM 567 C CA . MET A 1 74 ? 17.668 -4.599 -15.779 1.00 81.12 74 MET A CA 1
ATOM 568 C C . MET A 1 74 ? 17.009 -5.144 -14.513 1.00 81.12 74 MET A C 1
ATOM 570 O O . MET A 1 74 ? 15.783 -5.115 -14.435 1.00 81.12 74 MET A O 1
ATOM 574 N N . ASP A 1 75 ? 17.801 -5.531 -13.508 1.00 82.44 75 ASP A N 1
ATOM 575 C CA . ASP A 1 75 ? 17.294 -6.026 -12.230 1.00 82.44 75 ASP A CA 1
ATOM 576 C C . ASP A 1 75 ? 16.602 -4.887 -11.464 1.00 82.44 75 ASP A C 1
ATOM 578 O O . ASP A 1 75 ? 15.504 -5.057 -10.932 1.00 82.44 75 ASP A O 1
ATOM 582 N N . ALA A 1 76 ? 17.188 -3.683 -11.470 1.00 84.56 76 ALA A N 1
ATOM 583 C CA . ALA A 1 76 ? 16.558 -2.500 -10.879 1.00 84.56 76 ALA A CA 1
ATOM 584 C C . ALA A 1 76 ? 15.265 -2.092 -11.606 1.00 84.56 76 ALA A C 1
ATOM 586 O O . ALA A 1 76 ? 14.304 -1.653 -10.967 1.00 84.56 76 ALA A O 1
ATOM 587 N N . LEU A 1 77 ? 15.220 -2.233 -12.935 1.00 85.81 77 LEU A N 1
ATOM 588 C CA . LEU A 1 77 ? 14.020 -1.946 -13.718 1.00 85.81 77 LEU A CA 1
ATOM 589 C C . LEU A 1 77 ? 12.907 -2.962 -13.425 1.00 85.81 77 LEU A C 1
ATOM 591 O O . LEU A 1 77 ? 11.769 -2.563 -13.185 1.00 85.81 77 LEU A O 1
ATOM 595 N N . GLU A 1 78 ? 13.227 -4.256 -13.403 1.00 94.06 78 GLU A N 1
ATOM 596 C CA . GLU A 1 78 ? 12.286 -5.327 -13.056 1.00 94.06 78 GLU A CA 1
ATOM 597 C C . GLU A 1 78 ? 11.764 -5.179 -11.619 1.00 94.06 78 GLU A C 1
ATOM 599 O O . GLU A 1 78 ? 10.563 -5.327 -11.368 1.00 94.06 78 GLU A O 1
ATOM 604 N N . HIS A 1 79 ? 12.635 -4.787 -10.685 1.00 93.31 79 HIS A N 1
ATOM 605 C CA . HIS A 1 79 ? 12.243 -4.469 -9.317 1.00 93.31 79 HIS A CA 1
ATOM 606 C C . HIS A 1 79 ? 11.240 -3.308 -9.266 1.00 93.31 79 HIS A C 1
ATOM 608 O O . HIS A 1 79 ? 10.183 -3.438 -8.651 1.00 93.31 79 HIS A O 1
ATOM 614 N N . MET A 1 80 ? 11.511 -2.211 -9.979 1.00 92.88 80 MET A N 1
ATOM 615 C CA . MET A 1 80 ? 10.601 -1.063 -10.052 1.00 92.88 80 MET A CA 1
ATOM 616 C C . MET A 1 80 ? 9.246 -1.433 -10.674 1.00 92.88 80 MET A C 1
ATOM 618 O O . MET A 1 80 ? 8.202 -0.968 -10.215 1.00 92.88 80 MET A O 1
ATOM 622 N N . PHE A 1 81 ? 9.239 -2.286 -11.704 1.00 95.25 81 PHE A N 1
ATOM 623 C CA . PHE A 1 81 ? 7.995 -2.808 -12.275 1.00 95.25 81 PHE A CA 1
ATOM 624 C C . PHE A 1 81 ? 7.214 -3.649 -11.263 1.00 95.25 81 PHE A C 1
ATOM 626 O O . PHE A 1 81 ? 6.004 -3.464 -11.133 1.00 95.25 81 PHE A O 1
ATOM 633 N N . SER A 1 82 ? 7.903 -4.502 -10.504 1.00 97.12 82 SER A N 1
ATOM 634 C CA . SER A 1 82 ? 7.292 -5.327 -9.457 1.00 97.12 82 SER A CA 1
ATOM 635 C C . SER A 1 82 ? 6.650 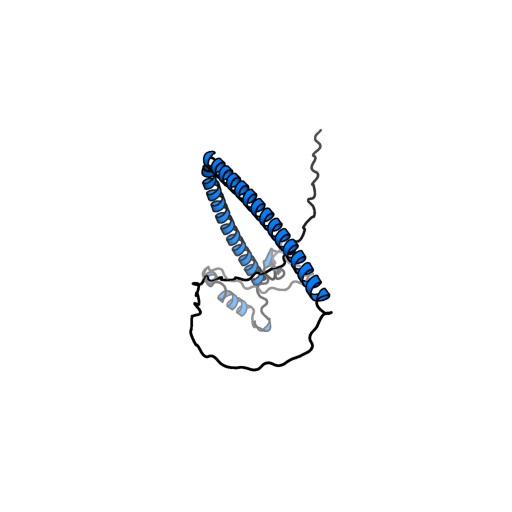-4.471 -8.359 1.00 97.12 82 SER A C 1
ATOM 637 O O . SER A 1 82 ? 5.499 -4.701 -7.986 1.00 97.12 82 SER A O 1
ATOM 639 N N . GLU A 1 83 ? 7.346 -3.431 -7.885 1.00 97.25 83 GLU A N 1
ATOM 640 C CA . GLU A 1 83 ? 6.801 -2.483 -6.902 1.00 97.25 83 GLU A CA 1
ATOM 641 C C . GLU A 1 83 ? 5.556 -1.757 -7.431 1.00 97.25 83 GLU A C 1
ATOM 643 O O . GLU A 1 83 ? 4.579 -1.540 -6.707 1.00 97.25 83 GLU A O 1
ATOM 648 N N . LEU A 1 84 ? 5.569 -1.387 -8.712 1.00 96.44 84 LEU A N 1
ATOM 649 C CA . LEU A 1 84 ? 4.460 -0.691 -9.351 1.00 96.44 84 LEU A CA 1
ATOM 650 C C . LEU A 1 84 ? 3.223 -1.591 -9.476 1.00 96.44 84 LEU A C 1
ATOM 652 O O . LEU A 1 84 ? 2.098 -1.130 -9.255 1.00 96.44 84 LEU A O 1
ATOM 656 N N . GLU A 1 85 ? 3.406 -2.869 -9.803 1.00 98.12 85 GLU A N 1
ATOM 657 C CA . GLU A 1 85 ? 2.321 -3.852 -9.827 1.00 98.12 85 GLU A CA 1
ATOM 658 C C . GLU A 1 85 ? 1.749 -4.112 -8.431 1.00 98.12 85 GLU A C 1
ATOM 660 O O . GLU A 1 85 ? 0.526 -4.098 -8.259 1.00 98.12 85 GLU A O 1
ATOM 665 N N . GLU A 1 86 ? 2.607 -4.245 -7.417 1.00 98.12 86 GLU A N 1
ATOM 666 C CA . GLU A 1 86 ? 2.179 -4.385 -6.023 1.00 98.12 86 GLU A CA 1
ATOM 667 C C . GLU A 1 86 ? 1.359 -3.168 -5.566 1.00 98.12 86 GLU A C 1
ATOM 669 O O . GLU A 1 86 ? 0.302 -3.308 -4.940 1.00 98.12 86 GLU A O 1
ATOM 674 N N . LEU A 1 87 ? 1.800 -1.958 -5.921 1.00 97.75 87 LEU A N 1
ATOM 675 C CA . LEU A 1 87 ? 1.090 -0.729 -5.581 1.00 97.75 87 LEU A CA 1
ATOM 676 C C . LEU A 1 87 ? -0.280 -0.647 -6.269 1.00 97.75 87 LEU A C 1
ATOM 678 O O . LEU A 1 87 ? -1.260 -0.234 -5.644 1.00 97.75 87 LEU A O 1
ATOM 682 N N . ARG A 1 88 ? -0.378 -1.074 -7.534 1.00 98.00 88 ARG A N 1
ATOM 683 C CA . ARG A 1 88 ? -1.662 -1.163 -8.249 1.00 98.00 88 ARG A CA 1
ATOM 684 C C . ARG A 1 88 ? -2.610 -2.161 -7.588 1.00 98.00 88 ARG A C 1
ATOM 686 O O . ARG A 1 88 ? -3.789 -1.844 -7.435 1.00 98.00 88 ARG A O 1
ATOM 693 N N . ALA A 1 89 ? -2.108 -3.321 -7.163 1.00 98.06 89 ALA A N 1
ATOM 694 C CA . ALA A 1 89 ? -2.905 -4.320 -6.454 1.00 98.06 89 ALA A CA 1
ATOM 695 C C . ALA A 1 89 ? -3.445 -3.767 -5.124 1.00 98.06 89 ALA A C 1
ATOM 697 O O . ALA A 1 89 ? -4.649 -3.834 -4.871 1.00 98.06 89 ALA A O 1
ATOM 698 N N . LYS A 1 90 ? -2.584 -3.121 -4.326 1.00 97.62 90 LYS A N 1
ATOM 699 C CA . LYS A 1 90 ? -2.974 -2.451 -3.072 1.00 97.62 90 LYS A CA 1
ATOM 700 C C . LYS A 1 90 ? -4.018 -1.356 -3.296 1.00 97.62 90 LYS A C 1
ATOM 702 O O . LYS A 1 90 ? -4.964 -1.234 -2.521 1.00 97.62 90 LYS A O 1
ATOM 707 N N . HIS A 1 91 ? -3.873 -0.561 -4.355 1.00 97.69 91 HIS A N 1
ATOM 708 C CA . HIS A 1 91 ? -4.846 0.477 -4.694 1.00 97.69 91 HIS A CA 1
ATOM 709 C C . HIS A 1 91 ? -6.210 -0.117 -5.080 1.00 97.69 91 HIS A C 1
ATOM 711 O O . HIS A 1 91 ? -7.243 0.394 -4.650 1.00 97.69 91 HIS A O 1
ATOM 717 N N . ALA A 1 92 ? -6.231 -1.203 -5.858 1.00 97.88 92 ALA A N 1
ATOM 718 C CA . ALA A 1 92 ? -7.467 -1.896 -6.220 1.00 97.88 92 ALA A CA 1
ATOM 719 C C . ALA A 1 92 ? -8.178 -2.484 -4.989 1.00 97.88 92 ALA A C 1
ATOM 721 O O . ALA A 1 92 ? -9.390 -2.329 -4.841 1.00 97.88 92 ALA A O 1
ATOM 722 N N . GLU A 1 93 ? -7.422 -3.094 -4.072 1.00 97.44 93 GLU A N 1
ATOM 723 C CA . GLU A 1 93 ? -7.950 -3.601 -2.803 1.00 97.44 93 GLU A CA 1
ATOM 724 C C . GLU A 1 93 ? -8.543 -2.474 -1.945 1.00 97.44 93 GLU A C 1
ATOM 726 O O . GLU A 1 93 ? -9.648 -2.601 -1.409 1.00 97.44 93 GLU A O 1
ATOM 731 N N . LEU A 1 94 ? -7.839 -1.343 -1.838 1.00 97.25 94 LEU A N 1
ATOM 732 C CA . LEU A 1 94 ? -8.324 -0.183 -1.098 1.00 97.25 94 LEU A CA 1
ATOM 733 C C . LEU A 1 94 ? -9.611 0.387 -1.710 1.00 97.25 94 LEU A C 1
ATOM 735 O O . LEU A 1 94 ? -10.531 0.722 -0.966 1.00 97.25 94 LEU A O 1
ATOM 739 N N . GLY A 1 95 ? -9.695 0.451 -3.042 1.00 97.62 95 GLY A N 1
ATOM 740 C CA . GLY A 1 95 ? -10.901 0.871 -3.759 1.00 97.62 95 GLY A CA 1
ATOM 741 C C . GLY A 1 95 ? -12.103 -0.014 -3.432 1.00 97.62 95 GLY A C 1
ATOM 742 O O . GLY A 1 95 ? -13.144 0.492 -3.017 1.00 97.62 95 GLY A O 1
ATOM 743 N N . TRP A 1 96 ? -11.934 -1.337 -3.495 1.00 97.25 96 TRP A N 1
ATOM 744 C CA . TRP A 1 96 ? -12.991 -2.286 -3.127 1.00 97.25 96 TRP A CA 1
ATOM 745 C C . TRP A 1 96 ? -13.422 -2.151 -1.659 1.00 97.25 96 TRP A C 1
ATOM 747 O O . TRP A 1 96 ? -14.613 -2.167 -1.343 1.00 97.25 96 TRP A O 1
ATOM 757 N N . ASN A 1 97 ? -12.461 -1.977 -0.746 1.00 95.44 97 ASN A N 1
ATOM 758 C CA . ASN A 1 97 ? -12.750 -1.756 0.671 1.00 95.44 97 ASN A CA 1
ATOM 759 C C . ASN A 1 97 ? -13.532 -0.457 0.902 1.00 95.44 97 ASN A C 1
ATOM 761 O O . ASN A 1 97 ? -14.432 -0.433 1.745 1.00 95.44 97 ASN A O 1
ATOM 765 N N . PHE A 1 98 ? -13.213 0.605 0.160 1.00 96.81 98 PHE A N 1
ATOM 766 C CA . PHE A 1 98 ? -13.922 1.877 0.237 1.00 96.81 98 PHE A CA 1
ATOM 767 C C . PHE A 1 98 ? -15.363 1.750 -0.265 1.00 96.81 98 PHE A C 1
ATOM 769 O O . PHE A 1 98 ? -16.281 2.103 0.469 1.00 96.81 98 PHE A O 1
ATOM 776 N N . GLU A 1 99 ? -15.579 1.161 -1.444 1.00 96.62 99 GLU A N 1
ATOM 777 C CA . GLU A 1 99 ? -16.924 0.915 -1.988 1.00 96.62 99 GLU A CA 1
ATOM 778 C C . GLU A 1 99 ? -17.770 0.060 -1.037 1.00 96.62 99 GLU A C 1
ATOM 780 O O . GLU A 1 99 ? -18.940 0.347 -0.778 1.00 96.62 99 GLU A O 1
ATOM 785 N N . LYS A 1 100 ? -17.164 -0.973 -0.443 1.00 95.69 100 LYS A N 1
ATOM 786 C CA . LYS A 1 100 ? -17.823 -1.814 0.558 1.00 95.69 100 LYS A CA 1
ATOM 787 C C . LYS A 1 100 ? -18.171 -1.033 1.825 1.00 95.69 100 LYS A C 1
ATOM 789 O O . LYS A 1 100 ? -19.247 -1.229 2.390 1.00 95.69 100 LYS A O 1
ATOM 794 N N . ALA A 1 101 ? -17.272 -0.173 2.300 1.00 93.31 101 ALA A N 1
ATOM 795 C CA . ALA A 1 101 ? -17.524 0.676 3.459 1.00 93.31 101 ALA A CA 1
ATOM 796 C C . ALA A 1 101 ? -18.639 1.694 3.179 1.00 93.31 101 ALA A C 1
ATOM 798 O O . ALA A 1 101 ? -19.507 1.887 4.030 1.00 93.31 101 ALA A O 1
ATOM 799 N N . GLU A 1 102 ? -18.659 2.283 1.985 1.00 94.19 102 GLU A N 1
ATOM 800 C CA . GLU A 1 102 ? -19.707 3.193 1.529 1.00 94.19 102 GLU A CA 1
ATOM 801 C C . GLU A 1 102 ? -21.064 2.482 1.449 1.00 94.19 102 GLU A C 1
ATOM 803 O O . GLU A 1 102 ? -22.034 2.943 2.052 1.00 94.19 102 GLU A O 1
ATOM 808 N N . ALA A 1 103 ? -21.125 1.305 0.818 1.00 91.31 103 ALA A N 1
ATOM 809 C CA . ALA A 1 103 ? -22.337 0.490 0.745 1.00 91.31 103 ALA A CA 1
ATOM 810 C C . ALA A 1 103 ? -22.861 0.113 2.141 1.00 91.31 103 ALA A C 1
ATOM 812 O O . ALA A 1 103 ? -24.061 0.211 2.414 1.00 91.31 103 ALA A O 1
ATOM 813 N N . ASN A 1 104 ? -21.962 -0.259 3.057 1.00 89.31 104 ASN A N 1
ATOM 814 C CA . ASN A 1 104 ? -22.320 -0.525 4.445 1.00 89.31 104 ASN A CA 1
ATOM 815 C C . ASN A 1 104 ? -22.884 0.730 5.121 1.00 89.31 104 ASN A C 1
ATOM 817 O O . ASN A 1 104 ? -23.930 0.658 5.761 1.00 89.31 104 ASN A O 1
ATOM 821 N N . LEU A 1 105 ? -22.241 1.887 4.960 1.00 87.06 105 LEU A N 1
ATOM 822 C CA . LEU A 1 105 ? -22.685 3.146 5.562 1.00 87.06 105 LEU A CA 1
ATOM 823 C C . LEU A 1 105 ? -24.071 3.563 5.048 1.00 87.06 105 LEU A C 1
ATOM 825 O O . LEU A 1 105 ? -24.931 3.934 5.847 1.00 87.06 105 LEU A O 1
ATOM 829 N N . VAL A 1 106 ? -24.327 3.405 3.747 1.00 87.50 106 VAL A N 1
ATOM 830 C CA . VAL A 1 106 ? -25.654 3.606 3.149 1.00 87.50 106 VAL A CA 1
ATOM 831 C C . VAL A 1 106 ? -26.673 2.619 3.727 1.00 87.50 106 VAL A C 1
ATOM 833 O O . VAL A 1 106 ? -27.792 3.025 4.030 1.00 87.50 106 VAL A O 1
ATOM 836 N N . SER A 1 107 ? -26.298 1.356 3.964 1.00 83.12 107 SER A N 1
ATOM 837 C CA . SER A 1 107 ? -27.194 0.356 4.572 1.00 83.12 107 SER A CA 1
ATOM 838 C C . SER A 1 107 ? -27.567 0.669 6.030 1.00 83.12 107 SER A C 1
ATOM 840 O O . SER A 1 107 ? -28.681 0.369 6.460 1.00 83.12 107 SER A O 1
ATOM 842 N N . TYR A 1 108 ? -26.674 1.322 6.784 1.00 75.00 108 TYR A N 1
ATOM 843 C CA . TYR A 1 108 ? -26.951 1.767 8.152 1.00 75.00 108 TYR A CA 1
ATOM 844 C C . TYR A 1 108 ? -27.739 3.082 8.204 1.00 75.00 108 TYR A C 1
ATOM 846 O O . TYR A 1 108 ? -28.400 3.347 9.207 1.00 75.00 108 TYR A O 1
ATOM 854 N N . GLY A 1 109 ? -27.719 3.890 7.139 1.00 69.06 109 GLY A N 1
ATOM 855 C CA . GLY A 1 109 ? -28.445 5.162 7.049 1.00 69.06 109 GLY A CA 1
ATOM 856 C C . GLY A 1 109 ? -29.933 5.064 7.431 1.00 69.06 109 GLY A C 1
ATOM 857 O O . GLY A 1 109 ? -30.365 5.805 8.312 1.00 69.06 109 GLY A O 1
ATOM 858 N N . PRO A 1 110 ? -30.717 4.126 6.866 1.00 64.69 110 PRO A N 1
ATOM 859 C CA . PRO A 1 110 ? -32.121 3.929 7.232 1.00 64.69 110 PRO A CA 1
ATOM 860 C C . PRO A 1 110 ? -32.312 3.405 8.662 1.00 64.69 110 PRO A C 1
ATOM 862 O O . PRO A 1 110 ? -33.236 3.823 9.355 1.00 64.69 110 PRO A O 1
ATOM 865 N N . ALA A 1 111 ? -31.430 2.510 9.123 1.00 59.25 111 ALA A N 1
ATOM 866 C CA . ALA A 1 111 ? -31.520 1.889 10.447 1.00 59.25 111 ALA A CA 1
ATOM 867 C C . ALA A 1 111 ? -31.150 2.848 11.592 1.00 59.25 111 ALA A C 1
ATOM 869 O O . ALA A 1 111 ? -31.598 2.654 12.720 1.00 59.25 111 ALA A O 1
ATOM 870 N N . VAL A 1 112 ? -30.343 3.875 11.314 1.00 57.31 112 VAL A N 1
ATOM 871 C CA . VAL A 1 112 ? -29.993 4.945 12.263 1.00 57.31 112 VAL A CA 1
ATOM 872 C C . VAL A 1 112 ? -30.985 6.115 12.184 1.00 57.31 112 VAL A C 1
ATOM 874 O O . VAL A 1 112 ? -31.134 6.847 13.157 1.00 57.31 112 VAL A O 1
ATOM 877 N N . GLN A 1 113 ? -31.708 6.275 11.069 1.00 55.91 113 GLN A N 1
ATOM 878 C CA . GLN A 1 113 ? -32.736 7.313 10.914 1.00 55.91 113 GLN A CA 1
ATOM 879 C C . GLN A 1 113 ? -34.100 6.955 11.513 1.00 55.91 113 GLN A C 1
ATOM 881 O O . GLN A 1 113 ? -34.915 7.853 11.720 1.00 55.91 113 GLN A O 1
ATOM 886 N N . SER A 1 114 ? -34.381 5.688 11.828 1.00 61.97 114 SER A N 1
ATOM 887 C CA . SER A 1 114 ? -35.573 5.386 12.619 1.00 61.97 114 SER A CA 1
ATOM 888 C C . SER A 1 114 ? -35.339 5.803 14.071 1.00 61.97 114 SER A C 1
ATOM 890 O O . SER A 1 114 ? -34.643 5.110 14.809 1.00 61.97 114 SER A O 1
ATOM 892 N N . ASP A 1 115 ? -35.959 6.904 14.505 1.00 67.25 115 ASP A N 1
ATOM 893 C CA . ASP A 1 115 ? -35.945 7.365 15.906 1.00 67.25 115 ASP A CA 1
ATOM 894 C C . ASP A 1 115 ? -36.202 6.216 16.899 1.00 67.25 115 ASP A C 1
ATOM 896 O O . ASP A 1 115 ? -35.597 6.156 17.967 1.00 67.25 115 ASP A O 1
ATOM 900 N N . ALA A 1 116 ? -37.026 5.238 16.508 1.00 74.31 116 ALA A N 1
ATOM 901 C CA . ALA A 1 116 ? -37.337 4.049 17.292 1.00 74.31 116 ALA A CA 1
ATOM 902 C C . ALA A 1 116 ? -36.120 3.160 17.618 1.00 74.31 116 ALA A C 1
ATOM 904 O O . ALA A 1 116 ? -35.996 2.713 18.757 1.00 74.31 116 ALA A O 1
ATOM 905 N N . THR A 1 117 ? -35.202 2.905 16.678 1.00 73.06 117 THR A N 1
ATOM 906 C CA . THR A 1 117 ? -34.023 2.048 16.928 1.00 73.06 117 THR A CA 1
ATOM 907 C C . THR A 1 117 ? -32.990 2.768 17.783 1.00 73.06 117 THR A C 1
ATOM 909 O O . THR A 1 117 ? -32.442 2.171 18.707 1.00 73.06 117 THR A O 1
ATOM 912 N N . VAL A 1 118 ? -32.760 4.063 17.542 1.00 75.94 118 VAL A N 1
ATOM 913 C CA . VAL A 1 118 ? -31.878 4.891 18.378 1.00 75.94 118 VAL A CA 1
ATOM 914 C C . VAL A 1 118 ? -32.440 5.007 19.795 1.00 75.94 118 VAL A C 1
ATOM 916 O O . VAL A 1 118 ? -31.698 4.883 20.772 1.00 75.94 118 VAL A O 1
ATOM 919 N N . GLN A 1 119 ? -33.755 5.183 19.934 1.00 77.88 119 GLN A N 1
ATOM 920 C CA . GLN A 1 119 ? -34.427 5.246 21.228 1.00 77.88 119 GLN A CA 1
ATOM 921 C C . GLN A 1 119 ? -34.405 3.893 21.954 1.00 77.88 119 GLN A C 1
ATOM 923 O O . GLN A 1 119 ? -34.120 3.863 23.150 1.00 77.88 119 GLN A O 1
ATOM 928 N N . GLN A 1 120 ? -34.589 2.777 21.245 1.00 83.75 120 GLN A N 1
ATOM 929 C CA . GLN A 1 120 ? -34.438 1.427 21.798 1.00 83.75 120 GLN A CA 1
ATOM 930 C C . GLN A 1 120 ? -33.000 1.163 22.268 1.00 83.75 120 GLN A C 1
ATOM 932 O O . GLN A 1 120 ? -32.787 0.623 23.353 1.00 83.75 120 GLN A O 1
ATOM 937 N N . MET A 1 121 ? -31.998 1.592 21.497 1.00 82.31 121 MET A N 1
ATOM 938 C CA . MET A 1 121 ? -30.586 1.455 21.866 1.00 82.31 121 MET A CA 1
ATOM 939 C C . MET A 1 121 ? -30.255 2.278 23.116 1.00 82.31 121 MET A C 1
ATOM 941 O O . MET A 1 121 ? -29.592 1.780 24.024 1.00 82.31 121 MET A O 1
ATOM 945 N N . ARG A 1 122 ? -30.780 3.508 23.213 1.00 85.62 122 ARG A N 1
ATOM 946 C CA . ARG A 1 122 ? -30.656 4.357 24.411 1.00 85.62 122 ARG A CA 1
ATOM 947 C C . ARG A 1 122 ? -31.329 3.735 25.632 1.00 85.62 122 ARG A C 1
ATOM 949 O O . ARG A 1 122 ? -30.745 3.762 26.710 1.00 85.62 122 ARG A O 1
ATOM 956 N N . GLN A 1 123 ? -32.516 3.151 25.472 1.00 87.44 123 GLN A N 1
ATOM 957 C CA . GLN A 1 123 ? -33.209 2.448 26.555 1.00 87.44 123 GLN A CA 1
ATOM 958 C C . GLN A 1 123 ? -32.417 1.229 27.033 1.00 87.44 123 GLN A C 1
ATOM 960 O O . GLN A 1 123 ? -32.254 1.038 28.235 1.00 87.44 123 GLN A O 1
ATOM 965 N N . HIS A 1 124 ? -31.871 0.440 26.107 1.00 90.31 124 HIS A N 1
ATOM 966 C CA . HIS A 1 124 ? -31.058 -0.721 26.451 1.00 90.31 124 HIS A CA 1
ATOM 967 C C . HIS A 1 124 ? -29.754 -0.324 27.162 1.00 90.31 124 HIS A C 1
ATOM 969 O O . HIS A 1 124 ? -29.381 -0.951 28.151 1.00 90.31 124 HIS A O 1
ATOM 975 N N . LEU A 1 125 ? -29.083 0.745 26.717 1.00 91.75 125 LEU A N 1
ATOM 976 C CA . LEU A 1 125 ? -27.903 1.282 27.405 1.00 91.75 125 LEU A CA 1
ATOM 977 C C . LEU A 1 125 ? -28.249 1.777 28.815 1.00 91.75 125 LEU A C 1
ATOM 979 O O . LEU A 1 125 ? -27.596 1.368 29.770 1.00 91.75 125 LEU A O 1
ATOM 983 N N . ALA A 1 126 ? -29.333 2.545 28.968 1.00 92.06 126 ALA A N 1
ATOM 984 C CA . ALA A 1 126 ? -29.800 3.001 30.278 1.00 92.06 126 ALA A CA 1
ATOM 985 C C . ALA A 1 126 ? -30.147 1.830 31.218 1.00 92.06 126 ALA A C 1
ATOM 987 O O . ALA A 1 126 ? -29.847 1.873 32.412 1.00 92.06 126 ALA A O 1
ATOM 988 N N . GLN A 1 127 ? -30.734 0.755 30.683 1.00 94.50 127 GLN A N 1
ATOM 989 C CA . GLN A 1 127 ? -31.016 -0.464 31.440 1.00 94.50 127 GLN A CA 1
ATOM 990 C C . GLN A 1 127 ? -29.728 -1.165 31.894 1.00 94.50 127 GLN A C 1
ATOM 992 O O . GLN A 1 127 ? -29.642 -1.606 33.043 1.00 94.50 127 GLN A O 1
ATOM 997 N N . ARG A 1 128 ? -28.711 -1.252 31.026 1.00 92.19 128 ARG A N 1
ATOM 998 C CA . ARG A 1 128 ? -27.412 -1.834 31.393 1.00 92.19 128 ARG A CA 1
ATOM 999 C C . ARG A 1 128 ? -26.687 -1.004 32.445 1.00 92.19 128 ARG A C 1
ATOM 1001 O O . ARG A 1 128 ? -26.141 -1.586 33.378 1.00 92.19 128 ARG A O 1
ATOM 1008 N N . ASP A 1 129 ? -26.721 0.319 32.340 1.00 94.25 129 ASP A N 1
ATOM 1009 C CA . ASP A 1 129 ? -26.097 1.205 33.326 1.00 94.25 129 ASP A CA 1
ATOM 1010 C C . ASP A 1 129 ? -26.753 1.057 34.706 1.00 94.25 129 ASP A C 1
ATOM 1012 O O . ASP A 1 129 ? -26.059 0.968 35.722 1.00 94.25 129 ASP A O 1
ATOM 1016 N N . ALA A 1 130 ? -28.085 0.928 34.750 1.00 94.31 130 ALA A N 1
ATOM 1017 C CA . ALA A 1 130 ? -28.807 0.627 35.984 1.00 94.31 130 ALA A CA 1
ATOM 1018 C C . ALA A 1 130 ? -28.397 -0.735 36.574 1.00 94.31 130 ALA A C 1
ATOM 1020 O O . ALA A 1 130 ? -28.179 -0.846 37.782 1.00 94.31 130 ALA A O 1
ATOM 1021 N N . GLN A 1 131 ? -28.230 -1.764 35.736 1.00 95.06 131 GLN A N 1
ATOM 1022 C CA . GLN A 1 131 ? -27.780 -3.085 36.182 1.00 95.06 131 GLN A CA 1
ATOM 1023 C C . GLN A 1 131 ? -26.353 -3.046 36.749 1.00 95.06 131 GLN A C 1
ATOM 1025 O O . GLN A 1 131 ? -26.101 -3.615 37.810 1.00 95.06 131 GLN A O 1
ATOM 1030 N N . ILE A 1 132 ? -25.439 -2.328 36.090 1.00 95.06 132 ILE A N 1
ATOM 1031 C CA . ILE A 1 132 ? -24.060 -2.141 36.560 1.00 95.06 132 ILE A CA 1
ATOM 1032 C C . ILE A 1 132 ? -24.044 -1.408 37.906 1.00 95.06 132 ILE A C 1
ATOM 1034 O O . ILE A 1 132 ? -23.267 -1.764 38.791 1.00 95.06 132 ILE A O 1
ATOM 1038 N N . ALA A 1 133 ? -24.905 -0.404 38.094 1.00 95.50 133 ALA A N 1
ATOM 1039 C CA . ALA A 1 133 ? -25.010 0.311 39.364 1.00 95.50 133 ALA A CA 1
ATOM 1040 C C . ALA A 1 133 ? -25.455 -0.616 40.508 1.00 95.50 133 ALA A C 1
ATOM 1042 O O . ALA A 1 133 ? -24.843 -0.599 41.580 1.00 95.50 133 ALA A O 1
ATOM 1043 N N . VAL A 1 134 ? -26.461 -1.465 40.265 1.00 96.56 134 VAL A N 1
ATOM 1044 C CA . VAL A 1 134 ? -26.923 -2.469 41.238 1.00 96.56 134 VAL A CA 1
ATOM 1045 C C . VAL A 1 134 ? -25.816 -3.474 41.541 1.00 96.56 134 VAL A C 1
ATOM 1047 O O . VAL A 1 134 ? -25.509 -3.717 42.707 1.00 96.56 134 VAL A O 1
ATOM 1050 N N . GLU A 1 135 ? -25.158 -4.019 40.518 1.00 95.94 135 GLU A N 1
ATOM 1051 C CA . GLU A 1 135 ? -24.075 -4.984 40.707 1.00 95.94 135 GLU A CA 1
ATOM 1052 C C . GLU A 1 135 ? -22.920 -4.371 41.512 1.00 95.94 135 GLU A C 1
ATOM 1054 O O . GLU A 1 135 ? -22.456 -4.954 42.494 1.00 95.94 135 GLU A O 1
ATOM 1059 N N . LYS A 1 136 ? -22.522 -3.136 41.194 1.00 96.81 136 LYS A N 1
ATOM 1060 C CA . LYS A 1 136 ? -21.502 -2.402 41.948 1.00 96.81 136 LYS A CA 1
ATOM 1061 C C . LYS A 1 136 ? -21.900 -2.209 43.413 1.00 96.81 136 LYS A C 1
ATOM 1063 O O . LYS A 1 136 ? -21.058 -2.391 44.293 1.00 96.81 136 LYS A O 1
ATOM 1068 N N . GLN A 1 137 ? -23.165 -1.890 43.691 1.00 97.00 137 GLN A N 1
ATOM 1069 C CA . GLN A 1 137 ? -23.674 -1.775 45.059 1.00 97.00 137 GLN A CA 1
ATOM 1070 C C . GLN A 1 137 ? -23.617 -3.123 45.792 1.00 97.00 137 GLN A C 1
ATOM 1072 O O . GLN A 1 137 ? -23.168 -3.183 46.938 1.00 97.00 137 GLN A O 1
ATOM 1077 N N . THR A 1 138 ? -24.008 -4.218 45.133 1.00 96.38 138 THR A N 1
ATOM 1078 C CA . THR A 1 138 ? -23.930 -5.560 45.731 1.00 96.38 138 THR A CA 1
ATOM 1079 C C . THR A 1 138 ? -22.491 -5.975 46.029 1.00 96.38 138 THR A C 1
ATOM 1081 O O . THR A 1 138 ? -22.220 -6.486 47.114 1.00 96.38 138 THR A O 1
ATOM 1084 N N . GLN A 1 139 ? -21.542 -5.672 45.136 1.00 96.12 139 GLN A N 1
ATOM 1085 C CA . GLN A 1 139 ? -20.120 -5.925 45.372 1.00 96.12 139 GLN A CA 1
ATOM 1086 C C . GLN A 1 139 ? -19.573 -5.098 46.539 1.00 96.12 139 GLN A C 1
ATOM 1088 O O . GLN A 1 139 ? -18.775 -5.602 47.327 1.00 96.12 139 GLN A O 1
ATOM 1093 N N . GLN A 1 140 ? -19.984 -3.834 46.669 1.00 96.38 140 GLN A N 1
ATOM 1094 C CA . GLN A 1 140 ? -19.583 -2.994 47.800 1.00 96.38 140 GLN A CA 1
ATOM 1095 C C . GLN A 1 140 ? -20.113 -3.539 49.126 1.00 96.38 140 GLN A C 1
ATOM 1097 O O . GLN A 1 140 ? -19.352 -3.609 50.090 1.00 96.38 140 GLN A O 1
ATOM 1102 N N . LYS A 1 141 ? -21.375 -3.984 49.161 1.00 96.62 141 LYS A N 1
ATOM 1103 C CA . LYS A 1 141 ? -21.953 -4.630 50.342 1.00 96.62 141 LYS A CA 1
ATOM 1104 C C . LYS A 1 141 ? -21.194 -5.907 50.707 1.00 96.62 141 LYS A C 1
ATOM 1106 O O . LYS A 1 141 ? -20.759 -6.042 51.842 1.00 96.62 141 LYS A O 1
ATOM 1111 N N . LEU A 1 142 ? -20.946 -6.784 49.732 1.00 97.62 142 LEU A N 1
ATOM 1112 C CA . LEU A 1 142 ? -20.195 -8.021 49.955 1.00 97.62 142 LEU A CA 1
ATOM 1113 C C . LEU A 1 142 ? -18.785 -7.745 50.499 1.00 97.62 142 LEU A C 1
ATOM 1115 O O . LEU A 1 142 ? -18.316 -8.443 51.393 1.00 97.62 142 LEU A O 1
ATOM 1119 N N . ARG A 1 143 ? -18.106 -6.710 49.988 1.00 97.69 143 ARG A N 1
ATOM 1120 C CA . ARG A 1 143 ? -16.799 -6.291 50.514 1.00 97.69 143 ARG A CA 1
ATOM 1121 C C . ARG A 1 143 ? -16.881 -5.831 51.969 1.00 97.69 143 ARG A C 1
ATOM 1123 O O . ARG A 1 143 ? -15.989 -6.175 52.735 1.00 97.69 143 ARG A O 1
ATOM 1130 N N . ALA A 1 144 ? -17.914 -5.078 52.343 1.00 97.19 144 ALA A N 1
ATOM 1131 C CA . ALA A 1 144 ? -18.119 -4.659 53.728 1.00 97.19 144 ALA A CA 1
ATOM 1132 C C . ALA A 1 144 ? -18.382 -5.861 54.652 1.00 97.19 144 ALA A C 1
ATOM 1134 O O . ALA A 1 144 ? -17.752 -5.968 55.701 1.00 97.19 144 ALA A O 1
ATOM 1135 N N . ASP A 1 145 ? -19.226 -6.803 54.223 1.00 97.12 145 ASP A N 1
ATOM 1136 C CA . ASP A 1 145 ? -19.547 -8.010 54.992 1.00 97.12 145 ASP A CA 1
ATOM 1137 C C . ASP A 1 145 ? -18.301 -8.888 55.210 1.00 97.12 145 ASP A C 1
ATOM 1139 O O . ASP A 1 145 ? -18.056 -9.365 56.316 1.00 97.12 145 ASP A O 1
ATOM 1143 N N . LEU A 1 146 ? -17.455 -9.053 54.185 1.00 97.94 146 LEU A N 1
ATOM 1144 C CA . LEU A 1 146 ? -16.195 -9.797 54.311 1.00 97.94 146 LEU A CA 1
ATOM 1145 C C . LEU A 1 146 ? -15.211 -9.139 55.287 1.00 97.94 146 LEU A C 1
ATOM 1147 O O . LEU A 1 146 ? -14.517 -9.846 56.017 1.00 97.94 146 LEU A O 1
ATOM 1151 N N . LEU A 1 147 ? -15.145 -7.805 55.315 1.00 97.44 147 LEU A N 1
ATOM 1152 C CA . LEU A 1 147 ? -14.323 -7.084 56.289 1.00 97.44 147 LEU A CA 1
ATOM 1153 C C . LEU A 1 147 ? -14.854 -7.269 57.715 1.00 97.44 147 LEU A C 1
ATOM 1155 O O . LEU A 1 147 ? -14.058 -7.520 58.614 1.00 97.44 147 LEU A O 1
ATOM 1159 N N . ALA A 1 148 ? -16.174 -7.231 57.906 1.00 96.88 148 ALA A N 1
ATOM 1160 C CA . ALA A 1 148 ? -16.793 -7.479 59.206 1.00 96.88 148 ALA A CA 1
ATOM 1161 C C . ALA A 1 148 ? -16.543 -8.916 59.700 1.00 96.88 148 ALA A C 1
ATOM 1163 O O . ALA A 1 148 ? -16.187 -9.120 60.858 1.00 96.88 148 ALA A O 1
ATOM 1164 N N . ILE A 1 149 ? -16.660 -9.918 58.818 1.00 96.75 149 ILE A N 1
ATOM 1165 C CA . ILE A 1 149 ? -16.336 -11.318 59.149 1.00 96.75 149 ILE A CA 1
ATOM 1166 C C . ILE A 1 149 ? -14.864 -11.445 59.550 1.00 96.75 149 ILE A C 1
ATOM 1168 O O . ILE A 1 149 ? -14.539 -12.128 60.522 1.00 96.75 149 ILE A O 1
ATOM 1172 N N . ARG A 1 150 ? -13.966 -10.779 58.816 1.00 97.06 150 ARG A N 1
ATOM 1173 C CA . ARG A 1 150 ? -12.540 -10.779 59.138 1.00 97.06 150 ARG A CA 1
ATOM 1174 C C . ARG A 1 150 ? -12.283 -10.188 60.526 1.00 97.06 150 ARG A C 1
ATOM 1176 O O . ARG A 1 150 ? -11.595 -10.827 61.314 1.00 97.06 150 ARG A O 1
ATOM 1183 N N . GLU A 1 151 ? -12.865 -9.036 60.842 1.00 97.06 151 GLU A N 1
ATOM 1184 C CA . GLU A 1 151 ? -12.739 -8.398 62.160 1.00 97.06 151 GLU A CA 1
ATOM 1185 C C . GLU A 1 151 ? -13.252 -9.311 63.286 1.00 97.06 151 GLU A C 1
ATOM 1187 O O . GLU A 1 151 ? -12.563 -9.520 64.285 1.00 97.06 151 GLU A O 1
ATOM 1192 N N . GLN A 1 152 ? -14.414 -9.947 63.094 1.00 95.62 152 GLN A N 1
ATOM 1193 C CA . GLN A 1 152 ? -14.947 -10.928 64.045 1.00 95.62 152 GLN A CA 1
ATOM 1194 C C . GLN A 1 152 ? -13.997 -12.116 64.242 1.00 95.62 152 GLN A C 1
ATOM 1196 O O . GLN A 1 152 ? -13.801 -12.570 65.370 1.00 95.62 152 GLN A O 1
ATOM 1201 N N . SER A 1 153 ? -13.382 -12.614 63.165 1.00 94.75 153 SER A N 1
ATOM 1202 C CA . SER A 1 153 ? -12.419 -13.716 63.249 1.00 94.75 153 SER A CA 1
ATOM 1203 C C . SER A 1 153 ? -11.129 -13.320 63.974 1.00 94.75 153 SER A C 1
ATOM 1205 O O . SER A 1 153 ? -10.615 -14.106 64.767 1.00 94.75 153 SER A O 1
ATOM 1207 N N . GLU A 1 154 ? -10.633 -12.097 63.763 1.00 95.56 154 GLU A N 1
ATOM 1208 C CA . GLU A 1 154 ? -9.464 -11.556 64.467 1.00 95.56 154 GLU A CA 1
ATOM 1209 C C . GLU A 1 154 ? -9.750 -11.417 65.969 1.00 95.56 154 GLU A C 1
ATOM 1211 O O . GLU A 1 154 ? -8.936 -11.842 66.789 1.00 95.56 154 GLU A O 1
ATOM 1216 N N . HIS A 1 155 ? -10.945 -10.940 66.334 1.00 93.12 155 HIS A N 1
ATOM 1217 C CA . HIS A 1 155 ? -11.372 -10.855 67.730 1.00 93.12 155 HIS A CA 1
ATOM 1218 C C . HIS A 1 155 ? -11.473 -12.233 68.404 1.00 93.12 155 HIS A C 1
ATOM 1220 O O . HIS A 1 155 ? -10.969 -12.422 69.511 1.00 93.12 155 HIS A O 1
ATOM 1226 N N . LEU A 1 156 ? -12.061 -13.226 67.725 1.00 93.88 156 LEU A N 1
ATOM 1227 C CA . LEU A 1 156 ? -12.130 -14.599 68.237 1.00 93.88 156 LEU A CA 1
ATOM 1228 C C . LEU A 1 156 ? -10.738 -15.220 68.411 1.00 93.88 156 LEU A C 1
ATOM 1230 O O . LEU A 1 156 ? -10.484 -15.865 69.426 1.00 93.88 156 LEU A O 1
ATOM 1234 N N . MET A 1 157 ? -9.819 -15.011 67.461 1.00 92.38 157 MET A N 1
ATOM 1235 C CA . MET A 1 157 ? -8.437 -15.486 67.595 1.00 92.38 157 MET A CA 1
ATOM 1236 C C . MET A 1 157 ? -7.725 -14.846 68.787 1.00 92.38 157 MET A C 1
ATOM 1238 O O . MET A 1 157 ? -6.984 -15.536 69.484 1.00 92.38 157 MET A O 1
ATOM 1242 N N . GLN A 1 158 ? -7.954 -13.557 69.045 1.00 90.94 158 GLN A N 1
ATOM 1243 C CA . GLN A 1 158 ? -7.376 -12.876 70.199 1.00 90.94 158 GLN A CA 1
ATOM 1244 C C . GLN A 1 158 ? -7.873 -13.479 71.520 1.00 90.94 158 GLN A C 1
ATOM 1246 O O . GLN A 1 158 ? -7.053 -13.781 72.383 1.00 90.94 158 GLN A O 1
ATOM 1251 N N . LEU A 1 159 ? -9.178 -13.748 71.642 1.00 89.94 159 LEU A N 1
ATOM 1252 C CA . LEU A 1 159 ? -9.747 -14.413 72.821 1.00 89.94 159 LEU A CA 1
ATOM 1253 C C . LEU A 1 159 ? -9.152 -15.816 73.038 1.00 89.94 159 LEU A C 1
ATOM 1255 O O . LEU A 1 159 ? -8.772 -16.159 74.155 1.00 89.94 159 LEU A O 1
ATOM 1259 N N . VAL A 1 160 ? -9.009 -16.611 71.969 1.00 89.38 160 VAL A N 1
ATOM 1260 C CA . VAL A 1 160 ? -8.404 -17.957 72.039 1.00 89.38 160 VAL A CA 1
ATOM 1261 C C . VAL A 1 160 ? -6.923 -17.893 72.429 1.00 89.38 160 VAL A C 1
ATOM 1263 O O . VAL A 1 160 ? -6.450 -18.719 73.211 1.00 89.38 160 VAL A O 1
ATOM 1266 N N . LEU A 1 161 ? -6.172 -16.917 71.909 1.00 88.31 161 LEU A N 1
ATOM 1267 C CA . LEU A 1 161 ? -4.771 -16.705 72.281 1.00 88.31 161 LEU A CA 1
ATOM 1268 C C . LEU A 1 161 ? -4.630 -16.265 73.744 1.00 88.31 161 LEU A C 1
ATOM 1270 O O . LEU A 1 161 ? -3.738 -16.751 74.436 1.00 88.31 161 LEU A O 1
ATOM 1274 N N . GLU A 1 162 ? -5.509 -15.390 74.236 1.00 81.56 162 GLU A N 1
ATOM 1275 C CA . GLU A 1 162 ? -5.539 -14.970 75.643 1.00 81.56 162 GLU A CA 1
ATOM 1276 C C . GLU A 1 162 ? -5.847 -16.150 76.583 1.00 81.56 162 GLU A C 1
ATOM 1278 O O . GLU A 1 162 ? -5.189 -16.304 77.616 1.00 81.56 162 GLU A O 1
ATOM 1283 N N . GLU A 1 163 ? -6.762 -17.046 76.198 1.00 79.38 163 GLU A N 1
ATOM 1284 C CA . GLU A 1 163 ? -7.066 -18.274 76.944 1.00 79.38 163 GLU A CA 1
ATOM 1285 C C . GLU A 1 163 ? -5.879 -19.258 76.953 1.00 79.38 163 GLU A C 1
ATOM 1287 O O . GLU A 1 163 ? -5.514 -19.796 78.003 1.00 79.38 163 GLU A O 1
ATOM 1292 N N . ALA A 1 164 ? -5.201 -19.435 75.813 1.00 73.25 164 ALA A N 1
ATOM 1293 C CA . ALA A 1 164 ? -4.024 -20.299 75.702 1.00 73.25 164 ALA A CA 1
ATOM 1294 C C . ALA A 1 164 ? -2.811 -19.774 76.497 1.00 73.25 164 ALA A C 1
ATOM 1296 O O . ALA A 1 164 ? -2.060 -20.560 77.080 1.00 73.25 164 ALA A O 1
ATOM 1297 N N . VAL A 1 165 ? -2.617 -18.452 76.559 1.00 67.25 165 VAL A N 1
ATOM 1298 C CA . VAL A 1 165 ? -1.529 -17.822 77.330 1.00 67.25 165 VAL A CA 1
ATOM 1299 C C . VAL A 1 165 ? -1.849 -17.795 78.834 1.00 67.25 165 VAL A C 1
ATOM 1301 O O . VAL A 1 165 ? -0.936 -17.922 79.652 1.00 67.25 165 VAL A O 1
ATOM 1304 N N . GLY A 1 166 ? -3.128 -17.721 79.220 1.00 58.56 166 GLY A N 1
ATOM 1305 C CA . GLY A 1 166 ? -3.579 -17.811 80.616 1.00 58.56 166 GLY A CA 1
ATOM 1306 C C . GLY A 1 166 ? -3.628 -19.235 81.200 1.00 58.56 166 GLY A C 1
ATOM 1307 O O . GLY A 1 166 ? -3.567 -19.398 82.420 1.00 58.56 166 GLY A O 1
ATOM 1308 N N . GLY A 1 167 ? -3.703 -20.272 80.356 1.00 53.97 167 GLY A N 1
ATOM 1309 C CA . GLY A 1 167 ? -3.865 -21.675 80.770 1.00 53.97 167 GLY A CA 1
ATOM 1310 C C . GLY A 1 167 ? -2.594 -22.406 81.236 1.00 53.97 167 GLY A C 1
ATOM 1311 O O . GLY A 1 167 ? -2.689 -23.431 81.909 1.00 53.97 167 GLY A O 1
ATOM 1312 N N . ASN A 1 168 ? -1.393 -21.886 80.963 1.00 47.66 168 ASN A N 1
ATOM 1313 C CA . ASN A 1 168 ? -0.130 -22.607 81.210 1.00 47.66 168 ASN A CA 1
ATOM 1314 C C . ASN A 1 168 ? 0.384 -22.602 82.669 1.00 47.66 168 ASN A C 1
ATOM 1316 O O . ASN A 1 168 ? 1.504 -23.040 82.926 1.00 47.66 168 ASN A O 1
ATOM 1320 N N . SER A 1 169 ? -0.403 -22.138 83.649 1.00 49.34 169 SER A N 1
ATOM 1321 C CA . SER A 1 169 ? 0.001 -22.108 85.072 1.00 49.34 169 SER A CA 1
ATOM 1322 C C . SER A 1 169 ? -0.766 -23.052 86.002 1.00 49.34 169 SER A C 1
ATOM 1324 O O . SER A 1 169 ? -0.555 -23.001 87.215 1.00 49.34 169 SER A O 1
ATOM 1326 N N . ARG A 1 170 ? -1.625 -23.950 85.498 1.00 48.81 170 ARG A N 1
ATOM 1327 C CA . ARG A 1 170 ? -2.276 -24.950 86.363 1.00 48.81 170 ARG A CA 1
ATOM 1328 C C . ARG A 1 170 ? -2.309 -26.355 85.755 1.00 48.81 170 ARG A C 1
ATOM 1330 O O . ARG A 1 170 ? -3.180 -26.682 84.970 1.00 48.81 170 ARG A O 1
ATOM 1337 N N . GLN A 1 171 ? -1.390 -27.169 86.283 1.00 45.06 171 GLN A N 1
ATOM 1338 C CA . GLN A 1 171 ? -1.452 -28.627 86.469 1.00 45.06 171 GLN A CA 1
ATOM 1339 C C . GLN A 1 171 ? -1.396 -29.544 85.237 1.00 45.06 171 GLN A C 1
ATOM 1341 O O . GLN A 1 171 ? -2.369 -29.713 84.516 1.00 45.06 171 GLN A O 1
ATOM 1346 N N . ALA A 1 172 ? -0.315 -30.328 85.171 1.00 39.00 172 ALA A N 1
ATOM 1347 C CA . ALA A 1 172 ? -0.415 -31.757 84.874 1.00 39.00 172 ALA A CA 1
ATOM 1348 C C . ALA A 1 172 ? 0.721 -32.535 85.570 1.00 39.00 172 ALA A C 1
ATOM 1350 O O . ALA A 1 172 ? 1.845 -32.618 85.081 1.00 39.00 172 ALA A O 1
ATOM 1351 N N . THR A 1 173 ? 0.404 -33.115 86.729 1.00 46.31 173 THR A N 1
ATOM 1352 C CA . THR A 1 173 ? 1.115 -34.241 87.354 1.00 46.31 173 THR A CA 1
ATOM 1353 C C . THR A 1 173 ? 0.173 -35.445 87.382 1.00 46.31 173 THR A C 1
ATOM 1355 O O . THR A 1 173 ? -0.891 -35.303 87.975 1.00 46.31 173 THR A O 1
ATOM 1358 N N . ALA A 1 174 ? 0.628 -36.590 86.839 1.00 40.69 174 ALA A N 1
ATOM 1359 C CA . ALA A 1 174 ? 0.194 -37.984 87.101 1.00 40.69 174 ALA A CA 1
ATOM 1360 C C . ALA A 1 174 ? -1.296 -38.342 86.810 1.00 40.69 174 ALA A C 1
ATOM 1362 O O . ALA A 1 174 ? -2.182 -37.530 87.003 1.00 40.69 174 ALA A O 1
ATOM 1363 N N . SER A 1 175 ? -1.722 -39.535 86.377 1.00 43.56 175 SER A N 1
ATOM 1364 C CA . SER A 1 175 ? -1.125 -40.862 86.158 1.00 43.56 175 SER A CA 1
ATOM 1365 C C . SER A 1 175 ? -2.180 -41.796 85.523 1.00 43.56 175 SER A C 1
ATOM 1367 O O . SER A 1 175 ? -3.362 -41.647 85.802 1.00 43.56 175 SER A O 1
ATOM 1369 N N . HIS A 1 176 ? -1.706 -42.786 84.758 1.00 38.56 176 HIS A N 1
ATOM 1370 C CA . HIS A 1 176 ? -2.086 -44.214 84.749 1.00 38.56 176 HIS A CA 1
ATOM 1371 C C . HIS A 1 176 ? -3.569 -44.652 84.897 1.00 38.56 176 HIS A C 1
ATOM 1373 O O . HIS A 1 176 ? -4.168 -44.510 85.958 1.00 38.56 176 HIS A O 1
ATOM 1379 N N . GLY A 1 177 ? -4.097 -45.354 83.882 1.00 35.12 177 GLY A N 1
ATOM 1380 C CA . GLY A 1 177 ? -5.352 -46.112 83.963 1.00 35.12 177 GLY A CA 1
ATOM 1381 C C . GLY A 1 177 ? -5.667 -46.869 82.670 1.00 35.12 177 GLY A C 1
ATOM 1382 O O . GLY A 1 177 ? -6.177 -46.302 81.714 1.00 35.12 177 GLY A O 1
ATOM 1383 N N . GLN A 1 178 ? -5.304 -48.145 82.658 1.00 40.59 178 GLN A N 1
ATOM 1384 C CA . GLN A 1 178 ? -5.427 -49.149 81.600 1.00 40.59 178 GLN A CA 1
ATOM 1385 C C . GLN A 1 178 ? -6.879 -49.660 81.460 1.00 40.59 178 GLN A C 1
ATOM 1387 O O . GLN A 1 178 ? -7.523 -49.852 82.487 1.00 40.59 178 GLN A O 1
ATOM 1392 N N . ASN A 1 179 ? -7.372 -49.887 80.228 1.00 37.62 179 ASN A N 1
ATOM 1393 C CA . ASN A 1 179 ? -8.255 -51.000 79.801 1.00 37.62 179 ASN A CA 1
ATOM 1394 C C . ASN A 1 179 ? -8.638 -50.876 78.303 1.00 37.62 179 ASN A C 1
ATOM 1396 O O . ASN A 1 179 ? -8.927 -49.791 77.811 1.00 37.62 179 ASN A O 1
ATOM 1400 N N . ASP A 1 180 ? -8.647 -52.017 77.616 1.00 37.44 180 ASP A N 1
ATOM 1401 C CA . ASP A 1 180 ? -8.905 -52.298 76.185 1.00 37.44 180 ASP A CA 1
ATOM 1402 C C . ASP A 1 180 ? -9.915 -53.486 76.141 1.00 37.44 180 ASP A C 1
ATOM 1404 O O . ASP A 1 180 ? -10.108 -54.096 77.201 1.00 37.44 180 ASP A O 1
ATOM 1408 N N . PRO A 1 181 ? -10.472 -53.994 75.014 1.00 59.62 181 PRO A N 1
ATOM 1409 C CA . PRO A 1 181 ? -10.898 -53.411 73.733 1.00 59.62 181 PRO A CA 1
ATOM 1410 C C . PRO A 1 181 ? -12.404 -53.679 73.435 1.00 59.62 181 PRO A C 1
ATOM 1412 O O . PRO A 1 181 ? -13.053 -54.521 74.056 1.00 59.62 181 PRO A O 1
ATOM 1415 N N . GLY A 1 182 ? -12.970 -53.031 72.409 1.00 33.31 182 GLY A N 1
ATOM 1416 C CA . GLY A 1 182 ? -14.340 -53.292 71.941 1.00 33.31 182 GLY A CA 1
ATOM 1417 C C . GLY A 1 182 ? -14.524 -53.028 70.448 1.00 33.31 182 GLY A C 1
ATOM 1418 O O . GLY A 1 182 ? -14.702 -51.894 70.021 1.00 33.31 182 GLY A O 1
ATOM 1419 N N . VAL A 1 183 ? -14.472 -54.103 69.665 1.00 44.50 183 VAL A N 1
ATOM 1420 C CA . VAL A 1 183 ? -14.733 -54.190 68.220 1.00 44.50 183 VAL A CA 1
ATOM 1421 C C . VAL A 1 183 ? -16.154 -53.726 67.876 1.00 44.50 183 VAL A C 1
ATOM 1423 O O . VAL A 1 183 ? -17.091 -54.243 68.468 1.00 44.50 183 VAL A O 1
ATOM 1426 N N . PHE A 1 184 ? -16.328 -52.868 66.860 1.00 34.53 184 PHE A N 1
ATOM 1427 C CA . PHE A 1 184 ? -17.387 -53.017 65.844 1.00 34.53 184 PHE A CA 1
ATOM 1428 C C . PHE A 1 184 ? -17.094 -52.173 64.589 1.00 34.53 184 PHE A C 1
ATOM 1430 O O . PHE A 1 184 ? -16.846 -50.972 64.656 1.00 34.53 184 PHE A O 1
ATOM 1437 N N . SER A 1 185 ? -17.113 -52.845 63.435 1.00 42.59 185 SER A N 1
ATOM 1438 C CA . SER A 1 185 ? -17.043 -52.277 62.084 1.00 42.59 185 SER A CA 1
ATOM 1439 C C . SER A 1 185 ? -18.423 -51.856 61.577 1.00 42.59 185 SER A C 1
ATOM 1441 O O . SER A 1 185 ? -19.378 -52.601 61.768 1.00 42.59 185 SER A O 1
ATOM 1443 N N . ALA A 1 186 ? -18.477 -50.733 60.854 1.00 39.19 186 ALA A N 1
ATOM 1444 C CA . ALA A 1 186 ? -19.293 -50.427 59.660 1.00 39.19 186 ALA A CA 1
ATOM 1445 C C . ALA A 1 186 ? -19.138 -48.907 59.420 1.00 39.19 186 ALA A C 1
ATOM 1447 O O . ALA A 1 186 ? -19.375 -48.124 60.326 1.00 39.19 186 ALA A O 1
ATOM 1448 N N . GLY A 1 187 ? -18.641 -48.377 58.303 1.00 35.88 187 GLY A N 1
ATOM 1449 C CA . GLY A 1 187 ? -18.940 -48.730 56.922 1.00 35.88 187 GLY A CA 1
ATOM 1450 C C . GLY A 1 187 ? -19.969 -47.738 56.366 1.00 35.88 187 GLY A C 1
ATOM 1451 O O . GLY A 1 187 ? -21.153 -48.030 56.425 1.00 35.88 187 GLY A O 1
ATOM 1452 N N . SER A 1 188 ? -19.533 -46.579 55.851 1.00 40.34 188 SER A N 1
ATOM 1453 C CA . SER A 1 188 ? -20.285 -45.781 54.858 1.00 40.34 188 SER A CA 1
ATOM 1454 C C . SER A 1 188 ? -19.391 -44.665 54.287 1.00 40.34 188 SER A C 1
ATOM 1456 O O . SER A 1 188 ? -19.076 -43.700 54.971 1.00 40.34 188 SER A O 1
ATOM 1458 N N . GLN A 1 189 ? -18.683 -44.939 53.190 1.00 43.75 189 GLN A N 1
ATOM 1459 C CA . GLN A 1 189 ? -19.012 -44.514 51.818 1.00 43.75 189 GLN A CA 1
ATOM 1460 C C . GLN A 1 189 ? -18.680 -43.043 51.505 1.00 43.75 189 GLN A C 1
ATOM 1462 O O . GLN A 1 189 ? -19.464 -42.123 51.717 1.00 43.75 189 GLN A O 1
ATOM 1467 N N . HIS A 1 190 ? -17.507 -42.867 50.888 1.00 37.66 190 HIS A N 1
ATOM 1468 C CA . HIS A 1 190 ? -17.196 -41.742 50.016 1.00 37.66 190 HIS A CA 1
ATOM 1469 C C . HIS A 1 190 ? -18.081 -41.814 48.767 1.00 37.66 190 HIS A C 1
ATOM 1471 O O . HIS A 1 190 ? -18.057 -42.818 48.057 1.00 37.66 190 HIS A O 1
ATOM 1477 N N . SER A 1 191 ? -18.803 -40.737 48.462 1.00 37.75 191 SER A N 1
ATOM 1478 C CA . SER A 1 191 ? -19.324 -40.498 47.116 1.00 37.75 191 SER A CA 1
ATOM 1479 C C . SER A 1 191 ? -18.531 -39.373 46.466 1.00 37.75 191 SER A C 1
ATOM 1481 O O . SER A 1 191 ? -18.602 -38.211 46.858 1.00 37.75 191 SER A O 1
ATOM 1483 N N . VAL A 1 192 ? -17.744 -39.778 45.475 1.00 40.28 192 VAL A N 1
ATOM 1484 C CA . VAL A 1 192 ? -17.084 -38.940 44.481 1.00 40.28 192 VAL A CA 1
ATOM 1485 C C . VAL A 1 192 ? -18.168 -38.408 43.545 1.00 40.28 192 VAL A C 1
ATOM 1487 O O . VAL A 1 192 ? -18.794 -39.182 42.825 1.00 40.28 192 VAL A O 1
ATOM 1490 N N . ALA A 1 193 ? -18.398 -37.096 43.548 1.00 39.50 193 ALA A N 1
ATOM 1491 C CA . ALA A 1 193 ? -19.185 -36.435 42.515 1.00 39.50 193 ALA A CA 1
ATOM 1492 C C . ALA A 1 193 ? -18.240 -35.933 41.418 1.00 39.50 193 ALA A C 1
ATOM 1494 O O . ALA A 1 193 ? -17.648 -34.858 41.498 1.00 39.50 193 ALA A O 1
ATOM 1495 N N . THR A 1 194 ? -18.091 -36.769 40.397 1.00 43.34 194 THR A N 1
ATOM 1496 C CA . THR A 1 194 ? -17.460 -36.472 39.113 1.00 43.34 194 THR A CA 1
ATOM 1497 C C . THR A 1 194 ? -18.320 -35.443 38.374 1.00 43.34 194 THR A C 1
ATOM 1499 O O . THR A 1 194 ? -19.392 -35.770 37.870 1.00 43.34 194 THR A O 1
ATOM 1502 N N . GLY A 1 195 ? -17.884 -34.183 38.327 1.00 37.81 195 GLY A N 1
ATOM 1503 C CA . GLY A 1 195 ? -18.499 -33.166 37.471 1.00 37.81 195 GLY A CA 1
ATOM 1504 C C . GLY A 1 195 ? -18.123 -33.386 35.996 1.00 37.81 195 GLY A C 1
ATOM 1505 O O . GLY A 1 195 ? -16.963 -33.701 35.716 1.00 37.81 195 GLY A O 1
ATOM 1506 N N . PRO A 1 196 ? -19.052 -33.231 35.033 1.00 49.72 196 PRO A N 1
ATOM 1507 C CA . PRO A 1 196 ? -18.711 -33.272 33.620 1.00 49.72 196 PRO A CA 1
ATOM 1508 C C . PRO A 1 196 ? -17.994 -31.982 33.210 1.00 49.72 196 PRO A C 1
ATOM 1510 O O . PRO A 1 196 ? -18.375 -30.872 33.581 1.00 49.72 196 PRO A O 1
ATOM 1513 N N . GLY A 1 197 ? -16.918 -32.177 32.452 1.00 40.34 197 GLY A N 1
ATOM 1514 C CA . GLY A 1 197 ? -15.938 -31.171 32.085 1.00 40.34 197 GLY A CA 1
ATOM 1515 C C . GLY A 1 197 ? -16.493 -29.950 31.357 1.00 40.34 197 GLY A C 1
ATOM 1516 O O . GLY A 1 197 ? -17.205 -30.059 30.361 1.00 40.34 197 GLY A O 1
ATOM 1517 N N . GLN A 1 198 ? -16.019 -28.781 31.785 1.00 43.97 198 GLN A N 1
ATOM 1518 C CA . GLN A 1 198 ? -15.825 -27.654 30.885 1.00 43.97 198 GLN A CA 1
ATOM 1519 C C . GLN A 1 198 ? -14.352 -27.581 30.485 1.00 43.97 198 GLN A C 1
ATOM 1521 O O . GLN A 1 198 ? -13.452 -27.477 31.317 1.00 43.97 198 GLN A O 1
ATOM 1526 N N . ARG A 1 199 ? -14.125 -27.668 29.173 1.00 39.72 199 ARG A N 1
ATOM 1527 C CA . ARG A 1 199 ? -12.838 -27.433 28.524 1.00 39.72 199 ARG A CA 1
ATOM 1528 C C . ARG A 1 199 ? -12.562 -25.929 28.535 1.00 39.72 199 ARG A C 1
ATOM 1530 O O . ARG A 1 199 ? -13.242 -25.187 27.835 1.00 39.72 199 ARG A O 1
ATOM 1537 N N . PHE A 1 200 ? -11.540 -25.498 29.263 1.00 36.41 200 PHE A N 1
ATOM 1538 C CA . PHE A 1 200 ? -10.882 -24.222 28.998 1.00 36.41 200 PHE A CA 1
ATOM 1539 C C . PHE A 1 200 ? -9.796 -24.458 27.948 1.00 36.41 200 PHE A C 1
ATOM 1541 O O . PHE A 1 200 ? -8.804 -25.132 28.217 1.00 36.41 200 PHE A O 1
ATOM 1548 N N . ILE A 1 201 ? -9.985 -23.916 26.744 1.00 42.19 201 ILE A N 1
ATOM 1549 C CA . ILE A 1 201 ? -8.878 -23.692 25.814 1.00 42.19 201 ILE A CA 1
ATOM 1550 C C . ILE A 1 201 ? -8.271 -22.349 26.207 1.00 42.19 201 ILE A C 1
ATOM 1552 O O . ILE A 1 201 ? -8.865 -21.296 25.990 1.00 42.19 201 ILE A O 1
ATOM 1556 N N . GLY A 1 202 ? -7.101 -22.406 26.836 1.00 34.53 202 GLY A N 1
ATOM 1557 C CA . GLY A 1 202 ? -6.226 -21.256 26.970 1.00 34.53 202 GLY A CA 1
ATOM 1558 C C . GLY A 1 202 ? -5.519 -21.008 25.645 1.00 34.53 202 GLY A C 1
ATOM 1559 O O . GLY A 1 202 ? -4.888 -21.911 25.099 1.00 34.53 202 GLY A O 1
ATOM 1560 N N . THR A 1 203 ? -5.583 -19.778 25.148 1.00 38.28 203 THR A N 1
ATOM 1561 C CA . THR A 1 203 ? -4.617 -19.287 24.168 1.00 38.28 203 THR A CA 1
ATOM 1562 C C . THR A 1 203 ? -3.914 -18.069 24.733 1.00 38.28 203 THR A C 1
ATOM 1564 O O . THR A 1 203 ? -4.525 -17.064 25.088 1.00 38.28 203 THR A O 1
ATOM 1567 N N . ALA A 1 204 ? -2.607 -18.269 24.843 1.00 34.44 204 ALA A N 1
ATOM 1568 C CA . ALA A 1 204 ? -1.537 -17.359 25.173 1.00 34.44 204 ALA A CA 1
ATOM 1569 C C . ALA A 1 204 ? -1.738 -15.898 24.743 1.00 34.44 204 ALA A C 1
ATOM 1571 O O . ALA A 1 204 ? -2.100 -15.580 23.613 1.00 34.44 204 ALA A O 1
ATOM 1572 N N . SER A 1 205 ? -1.360 -15.026 25.672 1.00 41.81 205 SER A N 1
ATOM 1573 C CA . SER A 1 205 ? -0.908 -13.663 25.423 1.00 41.81 205 SER A CA 1
ATOM 1574 C C . SER A 1 205 ? 0.368 -13.659 24.572 1.00 41.81 205 SER A C 1
ATOM 1576 O O . SER A 1 205 ? 1.257 -14.483 24.808 1.00 41.81 205 SER A O 1
ATOM 1578 N N . PRO A 1 206 ? 0.511 -12.684 23.662 1.00 47.03 206 PRO A N 1
ATOM 1579 C CA . PRO A 1 206 ? 1.812 -12.055 23.484 1.00 47.03 206 PRO A CA 1
ATOM 1580 C C . PRO A 1 206 ? 1.724 -10.519 23.495 1.00 47.03 206 PRO A C 1
ATOM 1582 O O . PRO A 1 206 ? 0.982 -9.902 22.734 1.00 47.03 206 PRO A O 1
ATOM 1585 N N . ARG A 1 207 ? 2.572 -9.892 24.321 1.00 48.53 207 ARG A N 1
ATOM 1586 C CA . ARG A 1 207 ? 3.116 -8.548 24.048 1.00 48.53 207 ARG A CA 1
ATOM 1587 C C . ARG A 1 207 ? 4.055 -8.641 22.837 1.00 48.53 207 ARG A C 1
ATOM 1589 O O . ARG A 1 207 ? 4.803 -9.612 22.743 1.00 48.53 207 ARG A O 1
ATOM 1596 N N . PRO A 1 208 ? 4.064 -7.631 21.956 1.00 48.72 208 PRO A N 1
ATOM 1597 C CA . PRO A 1 208 ? 5.107 -6.592 22.013 1.00 48.72 208 PRO A CA 1
ATOM 1598 C C . PRO A 1 208 ? 4.493 -5.185 21.809 1.00 48.72 208 PRO A C 1
ATOM 1600 O O . PRO A 1 208 ? 3.443 -5.029 21.208 1.00 48.72 208 PRO A O 1
ATOM 1603 N N . GLY A 1 209 ? 5.005 -4.097 22.385 1.00 45.81 209 GLY A N 1
ATOM 1604 C CA . GLY A 1 209 ? 6.329 -3.568 22.071 1.00 45.81 209 GLY A CA 1
ATOM 1605 C C . GLY A 1 209 ? 6.323 -2.838 20.720 1.00 45.81 209 GLY A C 1
ATOM 1606 O O . GLY A 1 209 ? 7.028 -3.263 19.819 1.00 45.81 209 GLY A O 1
ATOM 1607 N N . ALA A 1 210 ? 5.526 -1.771 20.567 1.00 41.56 210 ALA A N 1
ATOM 1608 C CA . ALA A 1 210 ? 5.575 -0.891 19.396 1.00 41.56 210 ALA A CA 1
ATOM 1609 C C . ALA A 1 210 ? 5.610 0.579 19.840 1.00 41.56 210 ALA A C 1
ATOM 1611 O O . ALA A 1 210 ? 4.632 1.167 20.301 1.00 41.56 210 ALA A O 1
ATOM 1612 N N . MET A 1 211 ? 6.817 1.120 19.747 1.00 40.19 211 MET A N 1
ATOM 1613 C CA . MET A 1 211 ? 7.216 2.498 19.970 1.00 40.19 211 MET A CA 1
ATOM 1614 C C . MET A 1 211 ? 6.780 3.315 18.747 1.00 40.19 211 MET A C 1
ATOM 1616 O O . MET A 1 211 ? 7.279 3.103 17.647 1.00 40.19 211 MET A O 1
ATOM 1620 N N . TRP A 1 212 ? 5.813 4.213 18.922 1.00 52.03 212 TRP A N 1
ATOM 1621 C CA . TRP A 1 212 ? 5.376 5.126 17.865 1.00 52.03 212 TRP A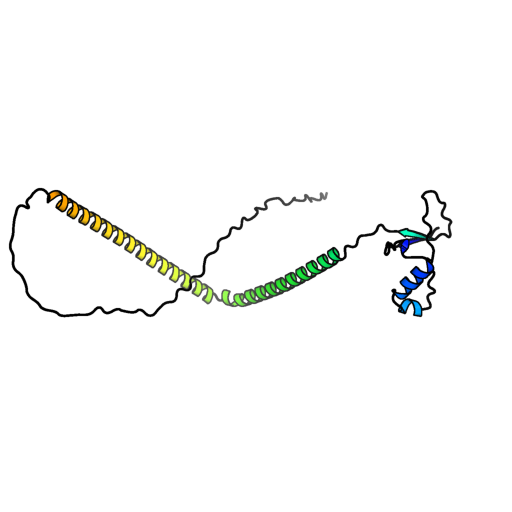 CA 1
ATOM 1622 C C . TRP A 1 212 ? 6.428 6.230 17.669 1.00 52.03 212 TRP A C 1
ATOM 1624 O O . TRP A 1 212 ? 6.807 6.866 18.659 1.00 52.03 212 TRP A O 1
ATOM 1634 N N . PRO A 1 213 ? 6.883 6.535 16.440 1.00 49.50 213 PRO A N 1
ATOM 1635 C CA . PRO A 1 213 ? 7.637 7.752 16.193 1.00 49.50 213 PRO A CA 1
ATOM 1636 C C . PRO A 1 213 ? 6.691 8.955 16.225 1.00 49.50 213 PRO A C 1
ATOM 1638 O O . PRO A 1 213 ? 5.713 9.048 15.483 1.00 49.50 213 PRO A O 1
ATOM 1641 N N . ARG A 1 214 ? 7.011 9.905 17.101 1.00 45.38 214 ARG A N 1
ATOM 1642 C CA . ARG A 1 214 ? 6.368 11.212 17.210 1.00 45.38 214 ARG A CA 1
ATOM 1643 C C . ARG A 1 214 ? 6.910 12.113 16.093 1.00 45.38 214 ARG A C 1
ATOM 1645 O O . ARG A 1 214 ? 7.909 12.795 16.295 1.00 45.38 214 ARG A O 1
ATOM 1652 N N . TYR A 1 215 ? 6.272 12.128 14.925 1.00 47.41 215 TYR A N 1
ATOM 1653 C CA . TYR A 1 215 ? 6.566 13.138 13.905 1.00 47.41 215 TYR A CA 1
ATOM 1654 C C . TYR A 1 215 ? 5.813 14.430 14.224 1.00 47.41 215 TYR A C 1
ATOM 1656 O O . TYR A 1 215 ? 4.628 14.581 13.945 1.00 47.41 215 TYR A O 1
ATOM 1664 N N . GLY A 1 216 ? 6.531 15.366 14.841 1.00 45.12 216 GLY A N 1
ATOM 1665 C CA . GLY A 1 216 ? 6.216 16.786 14.811 1.00 45.12 216 GLY A CA 1
ATOM 1666 C C . GLY A 1 216 ? 7.330 17.515 14.067 1.00 45.12 216 GLY A C 1
ATOM 1667 O O . GLY A 1 216 ? 8.469 17.455 14.510 1.00 45.12 216 GLY A O 1
ATOM 1668 N N . GLN A 1 217 ? 6.986 18.145 12.943 1.00 47.75 217 GLN A N 1
ATOM 1669 C CA . GLN A 1 217 ? 7.641 19.257 12.225 1.00 47.75 217 GLN A CA 1
ATOM 1670 C C . GLN A 1 217 ? 6.943 19.274 10.852 1.00 47.75 217 GLN A C 1
ATOM 1672 O O . GLN A 1 217 ? 7.017 18.300 10.121 1.00 47.75 217 GLN A O 1
ATOM 1677 N N . GLY A 1 218 ? 6.070 20.213 10.500 1.00 38.50 218 GLY A N 1
ATOM 1678 C CA . GLY A 1 218 ? 6.273 21.654 10.433 1.00 38.50 218 GLY A CA 1
ATOM 1679 C C . GLY A 1 218 ? 5.897 22.057 9.003 1.00 38.50 218 GLY A C 1
ATOM 1680 O O . GLY A 1 218 ? 6.693 21.886 8.090 1.00 38.50 218 GLY A O 1
ATOM 1681 N N . PHE A 1 219 ? 4.663 22.516 8.780 1.00 44.75 219 PHE A N 1
ATOM 1682 C CA . PHE A 1 219 ? 4.243 23.021 7.469 1.00 44.75 219 PHE A CA 1
ATOM 1683 C C . PHE A 1 219 ? 4.794 24.443 7.269 1.00 44.75 219 PHE A C 1
ATOM 1685 O O . PHE A 1 219 ? 4.502 25.310 8.099 1.00 44.75 219 PHE A O 1
ATOM 1692 N N . PRO A 1 220 ? 5.536 24.743 6.187 1.00 59.03 220 PRO A N 1
ATOM 1693 C CA . PRO A 1 220 ? 5.839 26.122 5.844 1.00 59.03 220 PRO A CA 1
ATOM 1694 C C . PRO A 1 220 ? 4.568 26.806 5.321 1.00 59.03 220 PRO A C 1
ATOM 1696 O O . PRO A 1 220 ? 4.020 26.442 4.282 1.00 59.03 220 PRO A O 1
ATOM 1699 N N . ARG A 1 221 ? 4.094 27.824 6.050 1.00 54.22 221 ARG A N 1
ATOM 1700 C CA . ARG A 1 221 ? 3.119 28.795 5.538 1.00 54.22 221 ARG A CA 1
ATOM 1701 C C . ARG A 1 221 ? 3.784 29.596 4.421 1.00 54.22 221 ARG A C 1
ATOM 1703 O O . ARG A 1 221 ? 4.621 30.455 4.686 1.00 54.22 221 ARG A O 1
ATOM 1710 N N . THR A 1 222 ? 3.397 29.345 3.178 1.00 61.03 222 THR A N 1
ATOM 1711 C CA . THR A 1 222 ? 3.740 30.220 2.058 1.00 61.03 222 THR A CA 1
ATOM 1712 C C . THR A 1 222 ? 2.950 31.520 2.176 1.00 61.03 222 THR A C 1
ATOM 1714 O O . THR A 1 222 ? 1.721 31.532 2.093 1.00 61.03 222 THR A O 1
ATOM 1717 N N . HIS A 1 223 ? 3.669 32.622 2.382 1.00 52.56 223 HIS A N 1
ATOM 1718 C CA . HIS A 1 223 ? 3.166 33.974 2.173 1.00 52.56 223 HIS A CA 1
ATOM 1719 C C . HIS A 1 223 ? 2.746 34.142 0.708 1.00 52.56 223 HIS A C 1
ATOM 1721 O O . HIS A 1 223 ? 3.574 34.047 -0.193 1.00 52.56 223 HIS A O 1
ATOM 1727 N N . GLY A 1 224 ? 1.473 34.448 0.482 1.00 43.25 224 GLY A N 1
ATOM 1728 C CA . GLY A 1 224 ? 0.958 34.891 -0.807 1.00 43.25 224 GLY A CA 1
ATOM 1729 C C . GLY A 1 224 ? -0.094 35.959 -0.569 1.00 43.25 224 GLY A C 1
ATOM 1730 O O . GLY A 1 224 ? -1.267 35.641 -0.420 1.00 43.25 224 GLY A O 1
ATOM 1731 N N . ASN A 1 225 ? 0.332 37.219 -0.481 1.00 49.03 225 ASN A N 1
ATOM 1732 C CA . ASN A 1 225 ? -0.579 38.356 -0.485 1.00 49.03 225 ASN A CA 1
ATOM 1733 C C . ASN A 1 225 ? -0.223 39.237 -1.692 1.00 49.03 225 ASN A C 1
ATOM 1735 O O . ASN A 1 225 ? 0.832 39.877 -1.674 1.00 49.03 225 ASN A O 1
ATOM 1739 N N . PRO A 1 226 ? -1.031 39.246 -2.764 1.00 59.88 226 PRO A N 1
ATOM 1740 C CA . PRO A 1 226 ? -0.819 40.144 -3.885 1.00 59.88 226 PRO A CA 1
ATOM 1741 C C . PRO A 1 226 ? -1.368 41.529 -3.526 1.00 59.88 226 PRO A C 1
ATOM 1743 O O . PRO A 1 226 ? -2.571 41.709 -3.342 1.00 59.88 226 PRO A O 1
ATOM 1746 N N . ARG A 1 227 ? -0.484 42.531 -3.449 1.00 54.78 227 ARG A N 1
ATOM 1747 C CA . ARG A 1 227 ? -0.906 43.936 -3.482 1.00 54.78 227 ARG A CA 1
ATOM 1748 C C . ARG A 1 227 ? -1.600 44.208 -4.819 1.00 54.78 227 ARG A C 1
ATOM 1750 O O . ARG A 1 227 ? -0.981 44.109 -5.875 1.00 54.78 227 ARG A O 1
ATOM 1757 N N . ARG A 1 228 ? -2.878 44.571 -4.744 1.00 53.09 228 ARG A N 1
ATOM 1758 C CA . ARG A 1 228 ? -3.575 45.399 -5.730 1.00 53.09 228 ARG A CA 1
ATOM 1759 C C . ARG A 1 228 ? -3.808 46.777 -5.109 1.00 53.09 228 ARG A C 1
ATOM 1761 O O . ARG A 1 228 ? -4.098 46.845 -3.915 1.00 53.09 228 ARG A O 1
ATOM 1768 N N . HIS A 1 229 ? -3.763 47.782 -5.984 1.00 52.44 229 HIS A N 1
ATOM 1769 C CA . HIS A 1 229 ? -3.857 49.235 -5.789 1.00 52.44 229 HIS A CA 1
ATOM 1770 C C . HIS A 1 229 ? -2.533 49.943 -5.514 1.00 52.44 229 HIS A C 1
ATOM 1772 O O . HIS A 1 229 ? -1.915 49.708 -4.454 1.00 52.44 229 HIS A O 1
#

Radius of gyration: 49.49 Å; chains: 1; bounding box: 80×103×137 Å